Protein AF-A0A8T0G7A6-F1 (afdb_monomer_lite)

InterPro domains:
  IPR004313 Acireductone dioxygenase ARD family [PF03079] (24-172)
  IPR004313 Acireductone dioxygenase ARD family [PTHR23418] (12-200)
  IPR004313 Acireductone dioxygenase ARD family [cd02232] (46-171)
  IPR011051 RmlC-like cupin domain superfamily [SSF51182] (22-190)
  IPR014710 RmlC-like jelly roll fold [G3DSA:2.60.120.10] (5-198)
  IPR027496 Acireductone dioxygenase, eukaryotes [MF_03154] (13-186)

Sequence (300 aa):
MELVPLQAKNMPIEAWYYNPNSVEDPEEKDPTLPHHFNPDQQVPQEHLETLGVLVWTELQTKDYKKNQQFQQVKIERGYNYEEVVTVAPNRLANYEQKKREFFKEHLHEHEEIRLILEGSGYEDIRDFDGHWIRIHIRKGVLIVLPKGMYHRFTVDDTNYLKAVLLYQETPSRIQFDRSNAGTDIMEVREHYVTHVLSRGASLKGNSSDLSGMLEGLDDELEKFRANQEIVEATLDESNLYADALKVAQAAKSSADDDVATRLALVAQTLQAVPPAKAEDSNDKEAVDTRMTQLGHAMSL

Organism: Ceratodon purpureus (NCBI:txid3225)

Secondary structure (DSSP, 8-state):
---------PPPPPEEE--TT-TT-TTS--TTS----SS--B--HHHHHHTT-EEE-S---TTGGG-HHHHHHHHHTT--EEEEEEESTTTSTTHHHHHHHHHS-EE-SS-EEEEEEEEEEEEEEE-TTS-EEEEEEETT-EEEEPTT--EEEEE-TT--EEEEEEESSS-----EETTSTTTTTSHHHHHHIIIIIHHHHHHTS-THHHHHHHHHHHHHHHHHHHHHHHHHHHHHHHHHHHHHHHHHHHHTT---HHHHHHHHHHHHHHHHS----TTTTT-HHHHHHHHHHHHHHHT-

Structure (mmCIF, N/CA/C/O backbone):
data_AF-A0A8T0G7A6-F1
#
_entry.id   AF-A0A8T0G7A6-F1
#
loop_
_atom_site.group_PDB
_atom_site.id
_atom_site.type_symbol
_atom_site.label_atom_id
_atom_site.label_alt_id
_atom_site.label_comp_id
_atom_site.label_asym_id
_atom_site.label_entity_id
_atom_site.label_seq_id
_atom_site.pdbx_PDB_ins_code
_atom_site.Cartn_x
_atom_site.Cartn_y
_atom_site.Cartn_z
_atom_site.occupancy
_atom_site.B_iso_or_equiv
_atom_site.auth_seq_id
_atom_site.auth_comp_id
_atom_site.auth_asym_id
_atom_site.auth_atom_id
_atom_site.pdbx_PDB_model_num
ATOM 1 N N . MET A 1 1 ? -12.333 -23.224 30.751 1.00 34.44 1 MET A N 1
ATOM 2 C CA . MET A 1 1 ? -12.645 -23.105 29.314 1.00 34.44 1 MET A CA 1
ATOM 3 C C . MET A 1 1 ? -11.591 -22.170 28.758 1.00 34.44 1 MET A C 1
ATOM 5 O O . MET A 1 1 ? -11.709 -20.968 28.942 1.00 34.44 1 MET A O 1
ATOM 9 N N . GLU A 1 2 ? -10.487 -22.727 28.264 1.00 27.98 2 GLU A N 1
ATOM 10 C CA . GLU A 1 2 ? -9.432 -21.934 27.626 1.00 27.98 2 GLU A CA 1
ATOM 11 C C . GLU A 1 2 ? -10.001 -21.301 26.359 1.00 27.98 2 GLU A C 1
ATOM 13 O O . GLU A 1 2 ? -10.587 -21.988 25.518 1.00 27.98 2 GLU A O 1
ATOM 18 N N . LEU A 1 3 ? -9.862 -19.982 26.250 1.00 31.59 3 LEU A N 1
ATOM 19 C CA . LEU A 1 3 ? -10.083 -19.270 25.004 1.00 31.59 3 LEU A CA 1
ATOM 20 C C . LEU A 1 3 ? -8.943 -19.664 24.066 1.00 31.59 3 LEU A C 1
ATOM 22 O O . LEU A 1 3 ? -7.840 -19.136 24.151 1.00 31.59 3 LEU A O 1
ATOM 26 N N . VAL A 1 4 ? -9.210 -20.633 23.196 1.00 31.25 4 VAL A N 1
ATOM 27 C CA . VAL A 1 4 ? -8.357 -20.898 22.040 1.00 31.25 4 VAL A CA 1
ATOM 28 C C . VAL A 1 4 ? -8.395 -19.627 21.184 1.00 31.25 4 VAL A C 1
ATOM 30 O O . VAL A 1 4 ? -9.493 -19.224 20.783 1.00 31.25 4 VAL A O 1
ATOM 33 N N . PRO A 1 5 ? -7.258 -18.967 20.901 1.00 37.12 5 PRO A N 1
ATOM 34 C CA . PRO A 1 5 ? -7.265 -17.844 19.984 1.00 37.12 5 PRO A CA 1
ATOM 35 C C . PRO A 1 5 ? -7.713 -18.370 18.621 1.00 37.12 5 PRO A C 1
ATOM 37 O O . PRO A 1 5 ? -7.111 -19.300 18.079 1.00 37.12 5 PRO A O 1
ATOM 40 N N . LEU A 1 6 ? -8.773 -17.786 18.056 1.00 37.12 6 LEU A N 1
ATOM 41 C CA . LEU A 1 6 ? -9.060 -17.921 16.632 1.00 37.12 6 LEU A CA 1
ATOM 42 C C . LEU A 1 6 ? -7.932 -17.213 15.869 1.00 37.12 6 LEU A C 1
ATOM 44 O O . LEU A 1 6 ? -8.081 -16.077 15.431 1.00 37.12 6 LEU A O 1
ATOM 48 N N . GLN A 1 7 ? -6.794 -17.883 15.697 1.00 38.62 7 GLN A N 1
ATOM 49 C CA . GLN A 1 7 ? -5.912 -17.589 14.579 1.00 38.62 7 GLN A CA 1
ATOM 50 C C . GLN A 1 7 ? -6.675 -18.013 13.326 1.00 38.62 7 GLN A C 1
ATOM 52 O O . GLN A 1 7 ? -6.645 -19.172 12.906 1.00 38.62 7 GLN A O 1
ATOM 57 N N . ALA A 1 8 ? -7.436 -17.076 12.757 1.00 41.56 8 ALA A N 1
ATOM 58 C CA . ALA A 1 8 ? -7.816 -17.178 11.363 1.00 41.56 8 ALA A CA 1
ATOM 59 C C . ALA A 1 8 ? -6.520 -17.439 10.585 1.00 41.56 8 ALA A C 1
ATOM 61 O O . ALA A 1 8 ? -5.524 -16.745 10.782 1.00 41.56 8 ALA A O 1
ATOM 62 N N . LYS A 1 9 ? -6.497 -18.499 9.773 1.00 42.72 9 LYS A N 1
ATOM 63 C CA . LYS A 1 9 ? -5.394 -18.740 8.845 1.00 42.72 9 LYS A CA 1
ATOM 64 C C . LYS A 1 9 ? -5.350 -17.548 7.890 1.00 42.72 9 LYS A C 1
ATOM 66 O O . LYS A 1 9 ? -6.098 -17.542 6.917 1.00 42.72 9 LYS A O 1
ATOM 71 N N . ASN A 1 10 ? -4.530 -16.544 8.186 1.00 59.72 10 ASN A N 1
ATOM 72 C CA . ASN A 1 10 ? -4.234 -15.487 7.232 1.00 59.72 10 ASN A CA 1
ATOM 73 C C . ASN A 1 10 ? -3.585 -16.171 6.030 1.00 59.72 10 ASN A C 1
ATOM 75 O O . ASN A 1 10 ? -2.549 -16.823 6.162 1.00 59.72 10 ASN A O 1
ATOM 79 N N . MET A 1 11 ? -4.244 -16.107 4.877 1.00 75.25 11 MET A N 1
ATOM 80 C CA . MET A 1 11 ? -3.632 -16.552 3.633 1.00 75.25 11 MET A CA 1
ATOM 81 C C . MET A 1 11 ? -2.513 -15.559 3.309 1.00 75.25 11 MET A C 1
ATOM 83 O O . MET A 1 11 ? -2.787 -14.356 3.339 1.00 75.25 11 MET A O 1
ATOM 87 N N . PRO A 1 12 ? -1.279 -16.012 3.037 1.00 87.31 12 PRO A N 1
ATOM 88 C CA . PRO A 1 12 ? -0.211 -15.094 2.671 1.00 87.31 12 PRO A CA 1
ATOM 89 C C . PRO A 1 12 ? -0.603 -14.338 1.400 1.00 87.31 12 PRO A C 1
ATOM 91 O O . PRO A 1 12 ? -1.290 -14.877 0.525 1.00 87.31 12 PRO A O 1
ATOM 94 N N . ILE A 1 13 ? -0.196 -13.075 1.321 1.00 96.00 13 ILE A N 1
ATOM 95 C CA . ILE A 1 13 ? -0.368 -12.276 0.108 1.00 96.00 13 ILE A CA 1
ATOM 96 C C . ILE A 1 13 ? 0.397 -12.918 -1.057 1.00 96.00 13 ILE A C 1
ATOM 98 O O . ILE A 1 13 ? 1.497 -13.438 -0.882 1.00 96.00 13 ILE A O 1
ATOM 102 N N . GLU A 1 14 ? -0.188 -12.889 -2.252 1.00 97.81 14 GLU A N 1
ATOM 103 C CA . GLU A 1 14 ? 0.492 -13.349 -3.462 1.00 97.81 14 GLU A CA 1
ATOM 104 C C . GLU A 1 14 ? 1.438 -12.261 -3.968 1.00 97.81 14 GLU A C 1
ATOM 106 O O . GLU A 1 14 ? 1.011 -11.138 -4.254 1.00 97.81 14 GLU A O 1
ATOM 111 N N . ALA A 1 15 ? 2.715 -12.612 -4.101 1.00 98.44 15 ALA A N 1
ATOM 112 C CA . ALA A 1 15 ? 3.729 -11.755 -4.690 1.00 98.44 15 ALA A CA 1
ATOM 113 C C . ALA A 1 15 ? 4.753 -12.577 -5.482 1.00 98.44 15 ALA A C 1
ATOM 115 O O . ALA A 1 15 ? 5.022 -13.735 -5.165 1.00 98.44 15 ALA A O 1
ATOM 116 N N . TRP A 1 16 ? 5.326 -11.983 -6.524 1.00 98.50 16 TRP A N 1
ATOM 117 C CA . TRP A 1 16 ? 6.320 -12.621 -7.391 1.00 98.50 16 TRP A CA 1
ATOM 118 C C . TRP A 1 16 ? 7.261 -11.586 -8.001 1.00 98.50 16 TRP A C 1
ATOM 120 O O . TRP A 1 16 ? 6.955 -10.396 -8.050 1.00 98.50 16 TRP A O 1
ATOM 130 N N . TYR A 1 17 ? 8.416 -12.024 -8.491 1.00 98.31 17 TYR A N 1
ATOM 131 C CA . TYR A 1 17 ? 9.291 -11.151 -9.267 1.00 98.31 17 TYR A CA 1
ATOM 132 C C . TYR A 1 17 ? 8.662 -10.815 -10.622 1.00 98.31 17 TYR A C 1
ATOM 134 O O . TYR A 1 17 ? 8.278 -11.702 -11.384 1.00 98.31 17 TYR A O 1
ATOM 142 N N . TYR A 1 18 ? 8.584 -9.523 -10.931 1.00 96.88 18 TYR A N 1
ATOM 143 C CA . TYR A 1 18 ? 8.010 -9.017 -12.174 1.00 96.88 18 TYR A CA 1
ATOM 144 C C . TYR A 1 18 ? 8.976 -9.240 -13.340 1.00 96.88 18 TYR A C 1
ATOM 146 O O . TYR A 1 18 ? 10.098 -8.722 -13.345 1.00 96.88 18 TYR A O 1
ATOM 154 N N . ASN A 1 19 ? 8.521 -9.967 -14.356 1.00 94.75 19 ASN A N 1
ATOM 155 C CA . ASN A 1 19 ? 9.254 -10.180 -15.593 1.00 94.75 19 ASN A CA 1
ATOM 156 C C . ASN A 1 19 ? 8.876 -9.108 -16.634 1.00 94.75 19 ASN A C 1
ATOM 158 O O . ASN A 1 19 ? 7.794 -9.193 -17.228 1.00 94.75 19 ASN A O 1
ATOM 162 N N . PRO A 1 20 ? 9.753 -8.126 -16.927 1.00 87.19 20 PRO A N 1
ATOM 163 C CA . PRO A 1 20 ? 9.470 -7.136 -17.963 1.00 87.19 20 PRO A CA 1
ATOM 164 C C . PRO A 1 20 ? 9.301 -7.769 -19.348 1.00 87.19 20 PRO A C 1
ATOM 166 O O . PRO A 1 20 ? 8.565 -7.222 -20.153 1.00 87.19 20 PRO A O 1
ATOM 169 N N . ASN A 1 21 ? 9.879 -8.952 -19.575 1.00 86.62 21 ASN A N 1
ATOM 170 C CA . ASN A 1 21 ? 9.884 -9.652 -20.858 1.00 86.62 21 ASN A CA 1
ATOM 171 C C . ASN A 1 21 ? 8.967 -10.893 -20.806 1.00 86.62 21 ASN A C 1
ATOM 173 O O . ASN A 1 21 ? 9.330 -11.975 -21.283 1.00 86.62 21 ASN A O 1
ATOM 177 N N . SER A 1 22 ? 7.824 -10.791 -20.119 1.00 83.00 22 SER A N 1
ATOM 178 C CA . SER A 1 22 ? 6.871 -11.902 -19.995 1.00 83.00 22 SER A CA 1
ATOM 179 C C . SER A 1 22 ? 6.300 -12.292 -21.357 1.00 83.00 22 SER A C 1
ATOM 181 O O . SER A 1 22 ? 5.963 -11.443 -22.175 1.00 83.00 22 SER A O 1
ATOM 183 N N . VAL A 1 23 ? 6.116 -13.595 -21.584 1.00 81.12 23 VAL A N 1
ATOM 184 C CA . VAL A 1 23 ? 5.433 -14.100 -22.790 1.00 81.12 23 VAL A CA 1
ATOM 185 C C . VAL A 1 23 ? 3.945 -13.735 -22.822 1.00 81.12 23 VAL A C 1
ATOM 187 O O . VAL A 1 23 ? 3.324 -13.824 -23.878 1.00 81.12 23 VAL A O 1
ATOM 190 N N . GLU A 1 24 ? 3.381 -13.341 -21.677 1.00 79.19 24 GLU A N 1
ATOM 191 C CA . GLU A 1 24 ? 2.011 -12.830 -21.546 1.00 79.19 24 GLU A CA 1
ATOM 192 C C . GLU A 1 24 ? 1.865 -11.441 -22.186 1.00 79.19 24 GLU A C 1
ATOM 194 O O . GLU A 1 24 ? 0.794 -11.120 -22.694 1.00 79.19 24 GLU A O 1
ATOM 199 N N . ASP A 1 25 ? 2.951 -10.660 -22.224 1.00 81.62 25 ASP A N 1
ATOM 200 C CA . ASP A 1 25 ? 3.021 -9.324 -22.818 1.00 81.62 25 ASP A CA 1
ATOM 201 C C . ASP A 1 25 ? 4.178 -9.243 -23.833 1.00 81.62 25 ASP A C 1
ATOM 203 O O . ASP A 1 25 ? 5.215 -8.629 -23.572 1.00 81.62 25 ASP A O 1
ATOM 207 N N . PRO A 1 26 ? 4.034 -9.865 -25.018 1.00 66.75 26 PRO A N 1
ATOM 208 C CA . PRO A 1 26 ? 5.107 -9.938 -26.009 1.00 66.75 26 PRO A CA 1
ATOM 209 C C . PRO A 1 26 ? 5.507 -8.572 -26.587 1.00 66.75 26 PRO A C 1
ATOM 211 O O . PRO A 1 26 ? 6.513 -8.484 -27.290 1.00 66.75 26 PRO A O 1
ATOM 214 N N . GLU A 1 27 ? 4.717 -7.522 -26.341 1.00 73.81 27 GLU A N 1
ATOM 215 C CA . GLU A 1 27 ? 5.019 -6.159 -26.777 1.00 73.81 27 GLU A CA 1
ATOM 216 C C . GLU A 1 27 ? 5.562 -5.257 -25.655 1.00 73.81 27 GLU A C 1
ATOM 218 O O . GLU A 1 27 ? 5.904 -4.113 -25.959 1.00 73.81 27 GLU A O 1
ATOM 223 N N . GLU A 1 28 ? 5.658 -5.753 -24.412 1.00 70.00 28 GLU A N 1
ATOM 224 C CA . GLU A 1 28 ? 6.071 -5.023 -23.196 1.00 70.00 28 GLU A CA 1
ATOM 225 C C . GLU A 1 28 ? 5.285 -3.716 -22.969 1.00 70.00 28 GLU A C 1
ATOM 227 O O . GLU A 1 28 ?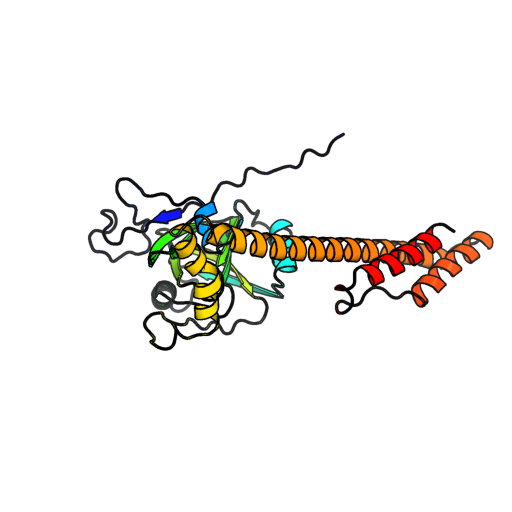 5.849 -2.657 -22.669 1.00 70.00 28 GLU A O 1
ATOM 232 N N . LYS A 1 29 ? 3.965 -3.753 -23.179 1.00 77.94 29 LYS A N 1
ATOM 233 C CA . LYS A 1 29 ? 3.097 -2.566 -23.153 1.00 77.94 29 LYS A CA 1
ATOM 234 C C . LYS A 1 29 ? 1.939 -2.632 -22.175 1.00 77.94 29 LYS A C 1
ATOM 236 O O . LYS A 1 29 ? 1.379 -1.567 -21.901 1.00 77.94 29 LYS A O 1
ATOM 241 N N . ASP A 1 30 ? 1.549 -3.807 -21.690 1.00 91.69 30 ASP A N 1
ATOM 242 C CA . ASP A 1 30 ? 0.363 -3.949 -20.850 1.00 91.69 30 ASP A CA 1
ATOM 243 C C . ASP A 1 30 ? 0.716 -4.271 -19.394 1.00 91.69 30 ASP A C 1
ATOM 245 O O . ASP A 1 30 ? 0.715 -5.432 -18.986 1.00 91.69 30 ASP A O 1
ATOM 249 N N . PRO A 1 31 ? 0.923 -3.239 -18.554 1.00 93.06 31 PRO A N 1
ATOM 250 C CA . PRO A 1 31 ? 1.289 -3.448 -17.162 1.00 93.06 31 PRO A CA 1
ATOM 251 C C . PRO A 1 31 ? 0.198 -4.132 -16.328 1.00 93.06 31 PRO A C 1
ATOM 253 O O . PRO A 1 31 ? 0.483 -4.515 -15.191 1.00 93.06 31 PRO A O 1
ATOM 256 N N . THR A 1 32 ? -1.030 -4.262 -16.854 1.00 95.56 32 THR A N 1
ATOM 257 C CA . THR A 1 32 ? -2.168 -4.877 -16.155 1.00 95.56 32 THR A CA 1
ATOM 258 C C . THR A 1 32 ? -2.147 -6.403 -16.151 1.00 95.56 32 THR A C 1
ATOM 260 O O . THR A 1 32 ? -2.933 -7.009 -15.427 1.00 95.56 32 THR A O 1
ATOM 263 N N . LEU A 1 33 ? -1.256 -7.028 -16.923 1.00 96.50 33 LEU A N 1
ATOM 264 C CA . LEU A 1 33 ? -1.079 -8.482 -16.947 1.00 96.50 33 LEU A CA 1
ATOM 265 C C . LEU A 1 33 ? -0.211 -8.960 -15.773 1.00 96.50 33 LEU A C 1
ATOM 267 O O . LEU A 1 33 ? 0.448 -8.143 -15.151 1.00 96.50 33 LEU A O 1
ATOM 271 N N . PRO A 1 34 ? -0.156 -10.252 -15.421 1.00 96.31 34 PRO A N 1
ATOM 272 C CA . PRO A 1 34 ? 0.621 -10.705 -14.260 1.00 96.31 34 PRO A CA 1
ATOM 273 C C . PRO A 1 34 ? 2.147 -10.543 -14.381 1.00 96.31 34 PRO A C 1
ATOM 275 O O . PRO A 1 34 ? 2.798 -10.230 -13.386 1.00 96.31 34 PRO A O 1
ATOM 278 N N . HIS A 1 35 ? 2.730 -10.702 -15.574 1.00 96.38 35 HIS A N 1
ATOM 279 C CA . HIS A 1 35 ? 4.181 -10.625 -15.812 1.00 96.38 35 HIS A CA 1
ATOM 280 C C . HIS A 1 35 ? 5.000 -11.669 -15.034 1.00 96.38 35 HIS A C 1
ATOM 282 O O . HIS A 1 35 ? 6.024 -11.352 -14.422 1.00 96.38 35 HIS A O 1
ATOM 288 N N . HIS A 1 36 ? 4.576 -12.932 -15.073 1.00 95.25 36 HIS A N 1
ATOM 289 C CA . HIS A 1 36 ? 5.326 -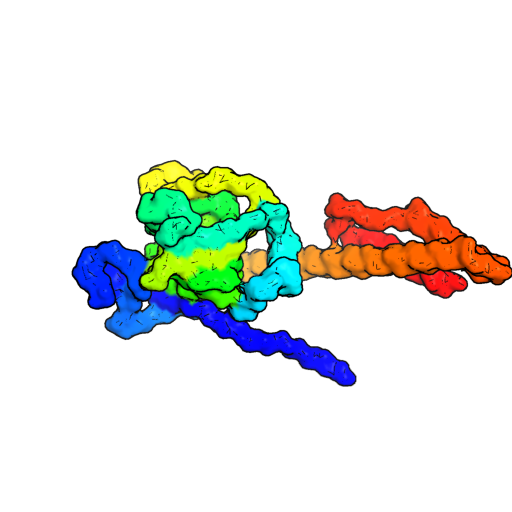14.023 -14.446 1.00 95.25 36 HIS A CA 1
ATOM 290 C C . HIS A 1 36 ? 6.622 -14.380 -15.200 1.00 95.25 36 HIS A C 1
ATOM 292 O O . HIS A 1 36 ? 6.750 -14.244 -16.424 1.00 95.25 36 HIS A O 1
ATOM 298 N N . PHE A 1 37 ? 7.601 -14.904 -14.461 1.00 93.25 37 PHE A N 1
ATOM 299 C CA . PHE A 1 37 ? 8.681 -15.697 -15.049 1.00 93.25 37 PHE A CA 1
ATOM 300 C C . PHE A 1 37 ? 8.183 -17.113 -15.381 1.00 93.25 37 PHE A C 1
ATOM 302 O O . PHE A 1 37 ? 7.170 -17.576 -14.863 1.00 93.25 37 PHE A O 1
ATOM 309 N N . ASN A 1 38 ? 8.913 -17.830 -16.238 1.00 90.56 38 ASN A N 1
ATOM 310 C CA . ASN A 1 38 ? 8.696 -19.260 -16.452 1.00 90.56 38 ASN A CA 1
ATOM 311 C C . ASN A 1 38 ? 10.028 -20.020 -16.275 1.00 90.56 38 ASN A C 1
ATOM 313 O O . ASN A 1 38 ? 10.892 -19.915 -17.151 1.00 90.56 38 ASN A O 1
ATOM 317 N N . PRO A 1 39 ? 10.222 -20.767 -15.169 1.00 94.12 39 PRO A N 1
ATOM 318 C CA . PRO A 1 39 ? 9.270 -20.981 -14.073 1.00 94.12 39 PRO A CA 1
ATOM 319 C C . PRO A 1 39 ? 9.035 -19.715 -13.240 1.00 94.12 39 PRO A C 1
ATOM 321 O O . PRO A 1 39 ? 9.885 -18.825 -13.200 1.00 94.12 39 PRO A O 1
ATOM 324 N N . ASP A 1 40 ? 7.883 -19.661 -12.579 1.00 94.88 40 ASP A N 1
ATOM 325 C CA . ASP A 1 40 ? 7.489 -18.520 -11.760 1.00 94.88 40 ASP A CA 1
ATOM 326 C C . ASP A 1 40 ? 8.384 -18.358 -10.521 1.00 94.88 40 ASP A C 1
ATOM 328 O O . ASP A 1 40 ? 8.888 -19.334 -9.958 1.00 94.88 40 ASP A O 1
ATOM 332 N N . GLN A 1 41 ? 8.589 -17.110 -10.106 1.00 97.00 41 GLN A N 1
ATOM 333 C CA . GLN A 1 41 ? 9.498 -16.730 -9.027 1.00 97.00 41 GLN A CA 1
ATOM 334 C C . GLN A 1 41 ? 8.710 -16.041 -7.914 1.00 97.00 41 GLN A C 1
ATOM 336 O O . GLN A 1 41 ? 8.681 -14.816 -7.810 1.00 97.00 41 GLN A O 1
ATOM 341 N N . GLN A 1 42 ? 8.048 -16.857 -7.098 1.00 97.69 42 GLN A N 1
ATOM 342 C CA . GLN A 1 42 ? 7.235 -16.408 -5.971 1.00 97.69 42 GLN A CA 1
ATOM 343 C C . GLN A 1 42 ? 8.086 -15.729 -4.893 1.00 97.69 42 GLN A C 1
ATOM 345 O O . GLN A 1 42 ? 9.201 -16.162 -4.591 1.00 97.69 42 GLN A O 1
ATOM 350 N N . VAL A 1 43 ? 7.524 -14.689 -4.285 1.00 97.38 43 VAL A N 1
ATOM 351 C CA . VAL A 1 43 ? 8.132 -13.927 -3.197 1.00 97.38 43 VAL A CA 1
ATOM 352 C C . VAL A 1 43 ? 7.300 -14.145 -1.931 1.00 97.38 43 VAL A C 1
ATOM 354 O O . VAL A 1 43 ? 6.115 -13.813 -1.924 1.00 97.38 43 VAL A O 1
ATOM 357 N N . PRO A 1 44 ? 7.884 -14.706 -0.858 1.00 94.44 44 PRO A N 1
ATOM 358 C CA . PRO A 1 44 ? 7.159 -14.938 0.386 1.00 94.44 44 PRO A CA 1
ATOM 359 C C . PRO A 1 44 ? 6.841 -13.612 1.094 1.00 94.44 44 PRO A C 1
ATOM 361 O O . PRO A 1 44 ? 7.609 -12.651 0.994 1.00 94.44 44 PRO A O 1
ATOM 364 N N . GLN A 1 45 ? 5.730 -13.560 1.836 1.00 93.12 45 GLN A N 1
ATOM 365 C CA . GLN A 1 45 ? 5.291 -12.349 2.542 1.00 93.12 45 GLN A CA 1
ATOM 366 C C . GLN A 1 45 ? 6.367 -11.825 3.503 1.00 93.12 45 GLN A C 1
ATOM 368 O O . GLN A 1 45 ? 6.587 -10.620 3.581 1.00 93.12 45 GLN A O 1
ATOM 373 N N . GLU A 1 46 ? 7.099 -12.724 4.158 1.00 92.25 46 GLU A N 1
ATOM 374 C CA . GLU A 1 46 ? 8.192 -12.397 5.072 1.00 92.25 46 GLU A CA 1
ATOM 375 C C . GLU A 1 46 ? 9.286 -11.573 4.374 1.00 92.25 46 GLU A C 1
ATOM 377 O O . GLU A 1 46 ? 9.903 -10.705 4.986 1.00 92.25 46 GLU A O 1
ATOM 382 N N . HIS A 1 47 ? 9.517 -11.780 3.071 1.00 93.81 47 HIS A N 1
ATOM 383 C CA . HIS A 1 47 ? 10.461 -10.950 2.323 1.00 93.81 47 HI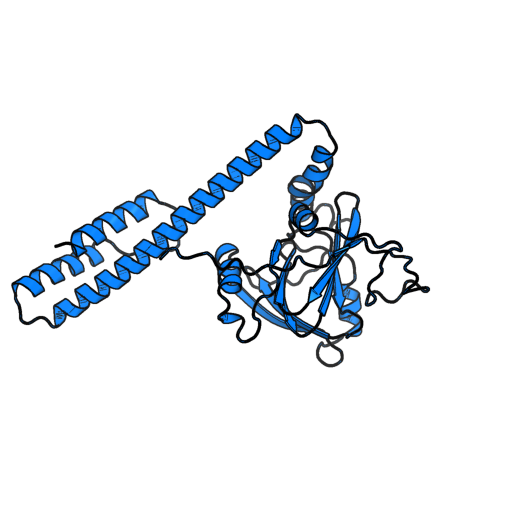S A CA 1
ATOM 384 C C . HIS A 1 47 ? 9.940 -9.519 2.138 1.00 93.81 47 HIS A C 1
ATOM 386 O O . HIS A 1 47 ? 10.704 -8.565 2.289 1.00 93.81 47 HIS A O 1
ATOM 392 N N . LEU A 1 48 ? 8.641 -9.350 1.883 1.00 95.62 48 LEU A N 1
ATOM 393 C CA . LEU A 1 48 ? 8.008 -8.029 1.805 1.00 95.62 48 LEU A CA 1
ATOM 394 C C . LEU A 1 48 ? 8.115 -7.292 3.149 1.00 95.62 48 LEU A C 1
ATOM 396 O O . LEU A 1 48 ? 8.439 -6.106 3.182 1.00 95.62 48 LEU A O 1
ATOM 400 N N . GLU A 1 49 ? 7.935 -8.014 4.257 1.00 93.19 49 GLU A N 1
ATOM 401 C CA . GLU A 1 49 ? 8.089 -7.482 5.616 1.00 93.19 49 GLU A CA 1
ATOM 402 C C . GLU A 1 49 ? 9.523 -7.002 5.880 1.00 93.19 49 GLU A C 1
ATOM 404 O O . GLU A 1 49 ? 9.715 -5.937 6.469 1.00 93.19 49 GLU A O 1
ATOM 409 N N . THR A 1 50 ? 10.547 -7.697 5.360 1.00 94.12 50 THR A N 1
ATOM 410 C CA . THR A 1 50 ? 11.942 -7.213 5.448 1.00 94.12 50 THR A CA 1
ATOM 411 C C . THR A 1 50 ? 12.197 -5.928 4.655 1.00 94.12 50 THR A C 1
ATOM 413 O O . THR A 1 50 ? 13.116 -5.181 4.988 1.00 94.12 50 THR A O 1
ATOM 416 N N . LEU A 1 51 ? 11.371 -5.640 3.643 1.00 95.56 51 LEU A N 1
ATOM 417 C CA . LEU A 1 51 ? 11.367 -4.376 2.899 1.00 95.56 51 LEU A CA 1
ATOM 418 C C . LEU A 1 51 ? 10.500 -3.304 3.590 1.00 95.56 51 LEU A C 1
ATOM 420 O O . LEU A 1 51 ? 10.356 -2.196 3.082 1.00 95.56 51 LEU A O 1
ATOM 424 N N . GLY A 1 52 ? 9.928 -3.604 4.759 1.00 95.12 52 GLY A N 1
ATOM 425 C CA . GLY A 1 52 ? 9.075 -2.695 5.522 1.00 95.12 52 GLY A CA 1
ATOM 426 C C . GLY A 1 52 ? 7.625 -2.629 5.038 1.00 95.12 52 GLY A C 1
ATOM 427 O O . GLY A 1 52 ? 6.889 -1.754 5.490 1.00 95.12 52 GLY A O 1
ATOM 428 N N . VAL A 1 53 ? 7.204 -3.522 4.135 1.00 97.31 53 VAL A N 1
ATOM 429 C CA . VAL A 1 53 ? 5.798 -3.641 3.724 1.00 97.31 53 VAL A CA 1
ATOM 430 C C . VAL A 1 53 ? 5.024 -4.400 4.791 1.00 97.31 53 VAL A C 1
ATOM 432 O O . VAL A 1 53 ? 5.401 -5.508 5.161 1.00 97.31 53 VAL A O 1
ATOM 435 N N . LEU A 1 54 ? 3.905 -3.840 5.244 1.00 96.19 54 LEU A N 1
ATOM 436 C CA . LEU A 1 54 ? 2.996 -4.529 6.161 1.00 96.19 54 LEU A CA 1
ATOM 437 C C . LEU A 1 54 ? 1.733 -4.937 5.416 1.00 96.19 54 LEU A C 1
ATOM 439 O O . LEU A 1 54 ? 1.152 -4.126 4.690 1.00 96.19 54 LEU A O 1
ATOM 443 N N . VAL A 1 55 ? 1.300 -6.182 5.611 1.00 95.44 55 VAL A N 1
ATOM 444 C CA . VAL A 1 55 ? 0.116 -6.720 4.942 1.00 95.44 55 VAL A CA 1
ATOM 445 C C . VAL A 1 55 ? -0.770 -7.469 5.924 1.00 95.44 55 VAL A C 1
ATOM 447 O O . VAL A 1 55 ? -0.318 -8.320 6.686 1.00 95.44 55 VAL A O 1
ATOM 450 N N . TRP A 1 56 ? -2.067 -7.195 5.842 1.00 94.94 56 TRP A N 1
ATOM 451 C CA . TRP A 1 56 ? -3.106 -8.011 6.450 1.00 94.94 56 TRP A CA 1
ATOM 452 C C . TRP A 1 56 ? -4.074 -8.466 5.363 1.00 94.94 56 TRP A C 1
ATOM 454 O O . TRP A 1 56 ? -4.496 -7.670 4.522 1.00 94.94 56 TRP A O 1
ATOM 464 N N . THR A 1 57 ? -4.426 -9.746 5.368 1.00 94.88 57 THR A N 1
ATOM 465 C CA . THR A 1 57 ? -5.279 -10.368 4.350 1.00 94.88 57 THR A CA 1
ATOM 466 C C . THR A 1 57 ? -6.605 -10.824 4.947 1.00 94.88 57 THR A C 1
ATOM 468 O O . THR A 1 57 ? -6.753 -10.936 6.163 1.00 94.88 57 THR A O 1
ATOM 471 N N . GLU A 1 58 ? -7.591 -11.081 4.083 1.00 93.38 58 GLU A N 1
ATOM 472 C CA . GLU A 1 58 ? -8.907 -11.609 4.472 1.00 93.38 58 GLU A CA 1
ATOM 473 C C . GLU A 1 58 ? -9.711 -10.713 5.440 1.00 93.38 58 GLU A C 1
ATOM 475 O O . GLU A 1 58 ? -10.625 -11.175 6.134 1.00 93.38 58 GLU A O 1
ATOM 480 N N . LEU A 1 59 ? -9.445 -9.399 5.459 1.00 95.00 59 LEU A N 1
ATOM 481 C CA . LEU A 1 59 ? -10.257 -8.460 6.228 1.00 95.00 59 LEU A CA 1
ATOM 482 C C . LEU A 1 59 ? -11.685 -8.428 5.675 1.00 95.00 59 LEU A C 1
ATOM 484 O O . LEU A 1 59 ? -11.925 -8.235 4.482 1.00 95.00 59 LEU A O 1
ATOM 488 N N . GLN A 1 60 ? -12.671 -8.524 6.568 1.00 94.31 60 GLN A N 1
ATOM 489 C CA . GLN A 1 60 ? -14.061 -8.253 6.212 1.00 94.31 60 GLN A CA 1
ATOM 490 C C . GLN A 1 60 ? -14.217 -6.782 5.818 1.00 94.31 60 GLN A C 1
ATOM 492 O O . GLN A 1 60 ? -14.000 -5.883 6.632 1.00 94.31 60 GLN A O 1
ATOM 497 N N . THR A 1 61 ? -14.609 -6.550 4.565 1.00 95.69 61 THR A N 1
ATOM 498 C CA . THR A 1 61 ? -14.749 -5.205 3.983 1.00 95.69 61 THR A CA 1
ATOM 499 C C . THR A 1 61 ? -16.185 -4.690 3.985 1.00 95.69 61 THR A C 1
ATOM 501 O O . THR A 1 61 ? -16.412 -3.483 3.859 1.00 95.69 61 THR A O 1
ATOM 504 N N . LYS A 1 62 ? -17.173 -5.578 4.169 1.00 92.69 62 LYS A N 1
ATOM 505 C CA . LYS A 1 62 ? -18.561 -5.173 4.419 1.00 92.69 62 LYS A CA 1
ATOM 506 C C . LYS A 1 62 ? -18.615 -4.520 5.797 1.00 92.69 62 LYS A C 1
ATOM 508 O O . LYS A 1 62 ? -18.294 -5.163 6.788 1.00 92.69 62 LYS A O 1
ATOM 513 N N . ASP A 1 63 ? -18.995 -3.246 5.834 1.00 93.25 63 ASP A N 1
ATOM 514 C CA . ASP A 1 63 ? -18.901 -2.397 7.025 1.00 93.25 63 ASP A CA 1
ATOM 515 C C . ASP A 1 63 ? -17.479 -2.351 7.613 1.00 93.25 63 ASP A C 1
ATOM 517 O O . ASP A 1 63 ? -17.310 -2.448 8.826 1.00 93.25 63 ASP A O 1
ATOM 521 N N . TYR A 1 64 ? -16.452 -2.167 6.765 1.00 94.94 64 TYR A N 1
ATOM 522 C CA . TYR A 1 64 ? -15.030 -2.136 7.164 1.00 94.94 64 TYR A CA 1
ATOM 523 C C . TYR A 1 64 ? -14.730 -1.240 8.382 1.00 94.94 64 TYR A C 1
ATOM 525 O O . TYR A 1 64 ? -13.814 -1.514 9.149 1.00 94.94 64 TYR A O 1
ATOM 533 N N . LYS A 1 65 ? -15.539 -0.202 8.628 1.00 95.31 65 LYS A N 1
ATOM 534 C CA . LYS A 1 65 ? -15.440 0.662 9.817 1.00 95.31 65 LYS A CA 1
ATOM 535 C C . LYS A 1 65 ? -15.635 -0.076 11.147 1.00 95.31 65 LYS A C 1
ATOM 537 O O . LYS A 1 65 ? -15.202 0.418 12.176 1.00 95.31 65 LYS A O 1
ATOM 542 N N . LYS A 1 66 ? -16.288 -1.239 11.145 1.00 94.06 66 LYS A N 1
ATOM 543 C CA . LYS A 1 66 ? -16.473 -2.103 12.323 1.00 94.06 66 LYS A CA 1
ATOM 544 C C . LYS A 1 66 ? -15.450 -3.238 12.400 1.00 94.06 66 LYS A C 1
ATOM 546 O O . LYS A 1 66 ? -15.476 -4.004 13.359 1.00 94.06 66 LYS A O 1
ATOM 551 N N . ASN A 1 67 ? -14.587 -3.384 11.395 1.00 94.25 67 ASN A N 1
ATOM 552 C CA . ASN A 1 67 ? -13.544 -4.400 11.406 1.00 94.25 67 ASN A CA 1
ATOM 553 C C . ASN A 1 67 ? -12.502 -4.038 12.478 1.00 94.25 67 ASN A C 1
ATOM 555 O O . ASN A 1 67 ? -11.864 -2.991 12.389 1.00 94.25 67 ASN A O 1
ATOM 559 N N . GLN A 1 68 ? -12.350 -4.896 13.490 1.00 93.75 68 GLN A N 1
ATOM 560 C CA . GLN A 1 68 ? -11.475 -4.642 14.639 1.00 93.75 68 GLN A CA 1
ATOM 561 C C . GLN A 1 68 ? -10.006 -4.498 14.234 1.00 93.75 68 GLN A C 1
ATOM 563 O O . GLN A 1 68 ? -9.344 -3.585 14.707 1.00 93.75 68 GLN A O 1
ATOM 568 N N . GLN A 1 69 ? -9.519 -5.333 13.313 1.00 91.81 69 GLN A N 1
ATOM 569 C CA . GLN A 1 69 ? -8.133 -5.282 12.848 1.00 91.81 69 GLN A CA 1
ATOM 570 C C . GLN A 1 69 ? -7.842 -3.990 12.078 1.00 91.81 69 GLN A C 1
ATOM 572 O O . GLN A 1 69 ? -6.819 -3.353 12.300 1.00 91.81 69 GLN A O 1
ATOM 577 N N . PHE A 1 70 ? -8.774 -3.551 11.230 1.00 95.12 70 PHE A N 1
ATOM 578 C CA . PHE A 1 70 ? -8.664 -2.261 10.547 1.00 95.12 70 PHE A CA 1
ATOM 579 C C . PHE A 1 70 ? -8.649 -1.084 11.534 1.00 95.12 70 PHE A C 1
ATOM 581 O O . PHE A 1 70 ? -7.837 -0.175 11.383 1.00 95.12 70 PHE A O 1
ATOM 588 N N . GLN A 1 71 ? -9.518 -1.092 12.556 1.00 95.50 71 GLN A N 1
ATOM 589 C CA . GLN A 1 71 ? -9.509 -0.046 13.587 1.00 95.50 71 GLN A CA 1
ATOM 590 C C . GLN A 1 71 ? -8.216 -0.061 14.405 1.00 95.50 71 GLN A C 1
ATOM 592 O O . GLN A 1 71 ? -7.669 1.005 14.668 1.00 95.50 71 GLN A O 1
ATOM 597 N N . GLN A 1 72 ? -7.705 -1.245 14.746 1.00 92.56 72 GLN A N 1
ATOM 598 C CA . GLN A 1 72 ? -6.453 -1.394 15.479 1.00 92.56 72 GLN A CA 1
ATOM 599 C C . GLN A 1 72 ? -5.287 -0.768 14.708 1.00 92.56 72 GLN A C 1
ATOM 601 O O . GLN A 1 72 ? -4.626 0.120 15.236 1.00 92.56 72 GLN A O 1
ATOM 606 N N . VAL A 1 73 ? -5.116 -1.119 13.426 1.00 92.38 73 VAL A N 1
ATOM 607 C CA . VAL A 1 73 ? -4.059 -0.536 12.579 1.00 92.38 73 VAL A CA 1
ATOM 608 C C . VAL A 1 73 ? -4.204 0.985 12.472 1.00 92.38 73 VAL A C 1
ATOM 610 O O . VAL A 1 73 ? -3.210 1.706 12.528 1.00 92.38 73 VAL A O 1
ATOM 613 N N . LYS A 1 74 ? -5.434 1.504 12.354 1.00 94.06 74 LYS A N 1
ATOM 614 C CA . LYS A 1 74 ? -5.666 2.956 12.334 1.00 94.06 74 LYS A CA 1
ATOM 615 C C . LYS A 1 74 ? -5.236 3.645 13.624 1.00 94.06 74 LYS A C 1
ATOM 617 O O . LYS A 1 74 ? -4.637 4.713 13.542 1.00 94.06 74 LYS A O 1
ATOM 622 N N . ILE A 1 75 ? -5.556 3.067 14.780 1.00 94.06 75 ILE A N 1
ATOM 623 C CA . ILE A 1 75 ? -5.216 3.632 16.091 1.00 94.06 75 ILE A CA 1
ATOM 624 C C . ILE A 1 75 ? -3.704 3.566 16.313 1.00 94.06 75 ILE A C 1
ATOM 626 O O . ILE A 1 75 ? -3.090 4.596 16.568 1.00 94.06 75 ILE A O 1
ATOM 630 N N . GLU A 1 76 ? -3.100 2.389 16.137 1.00 91.69 76 GLU A N 1
ATOM 631 C CA . GLU A 1 76 ? -1.664 2.159 16.353 1.00 91.69 76 GLU A CA 1
ATOM 632 C C . GLU A 1 76 ? -0.783 3.068 15.495 1.00 91.69 76 GLU A C 1
ATOM 634 O O . GLU A 1 76 ? 0.277 3.506 15.934 1.00 91.69 76 GLU A O 1
ATOM 639 N N . ARG A 1 77 ? -1.217 3.361 14.264 1.00 93.06 77 ARG A N 1
ATOM 640 C CA . ARG A 1 77 ? -0.434 4.149 13.301 1.00 93.06 77 ARG A CA 1
ATOM 641 C C . ARG A 1 77 ? -0.878 5.609 13.190 1.00 93.06 77 ARG A C 1
ATOM 643 O O . ARG A 1 77 ? -0.290 6.374 12.422 1.00 93.06 77 ARG A O 1
ATOM 650 N N . GLY A 1 78 ? -1.895 6.008 13.957 1.00 95.06 78 GLY A N 1
ATOM 651 C CA . GLY A 1 78 ? -2.401 7.380 14.007 1.00 95.06 78 GLY A CA 1
ATOM 652 C C . GLY A 1 78 ? -3.060 7.853 12.707 1.00 95.06 78 GLY A C 1
ATOM 653 O O . GLY A 1 78 ? -2.887 9.005 12.319 1.00 95.06 78 GLY A O 1
ATOM 654 N N . TYR A 1 79 ? -3.786 6.985 11.998 1.00 95.81 79 TYR A N 1
ATOM 655 C CA . TYR A 1 79 ? -4.449 7.327 10.735 1.00 95.81 79 TYR A CA 1
ATOM 656 C C . TYR A 1 79 ? -5.776 8.066 10.953 1.00 95.81 79 TYR A C 1
ATOM 658 O O . TYR A 1 79 ? -6.845 7.456 11.083 1.00 95.81 79 TYR A O 1
ATOM 666 N N . ASN A 1 80 ? -5.705 9.398 10.950 1.00 94.31 80 ASN A N 1
ATOM 667 C CA . ASN A 1 80 ? -6.833 10.281 11.255 1.00 94.31 80 ASN A CA 1
ATOM 668 C C . ASN A 1 80 ? -7.635 10.728 10.022 1.00 94.31 80 ASN A C 1
ATOM 670 O O . ASN A 1 80 ? -8.739 11.253 10.170 1.00 94.31 80 ASN A O 1
ATOM 674 N N . TYR A 1 81 ? -7.114 10.518 8.811 1.00 96.44 81 TYR A N 1
ATOM 675 C CA . TYR A 1 81 ? -7.798 10.831 7.557 1.00 96.44 81 TYR A CA 1
ATOM 676 C C . TYR A 1 81 ? -8.127 9.554 6.777 1.00 96.44 81 TYR A C 1
ATOM 678 O O . TYR A 1 81 ? -7.335 8.614 6.714 1.00 96.44 81 TYR A O 1
ATOM 686 N N . GLU A 1 82 ? -9.311 9.530 6.167 1.00 95.81 82 GLU A N 1
ATOM 687 C CA . GLU A 1 82 ? -9.844 8.389 5.426 1.00 95.81 82 GLU A CA 1
ATOM 688 C C . GLU A 1 82 ? -10.592 8.877 4.181 1.00 95.81 82 GLU A C 1
ATOM 690 O O . GLU A 1 82 ? -11.466 9.741 4.281 1.00 95.81 82 GLU A O 1
ATOM 695 N N . GLU A 1 83 ? -10.304 8.296 3.015 1.00 96.19 83 GLU A N 1
ATOM 696 C CA . GLU A 1 83 ? -11.080 8.539 1.794 1.00 96.19 83 GLU A CA 1
ATOM 697 C C . GLU A 1 83 ? -11.350 7.256 1.007 1.00 96.19 83 GLU A C 1
ATOM 699 O O . GLU A 1 83 ? -10.533 6.343 0.976 1.00 96.19 83 GLU A O 1
ATOM 704 N N . VAL A 1 84 ? -12.511 7.177 0.351 1.00 97.69 84 VAL A N 1
ATOM 705 C CA . VAL A 1 84 ? -12.847 6.053 -0.534 1.00 97.69 84 VAL A CA 1
ATOM 706 C C . VAL A 1 84 ? -12.630 6.473 -1.979 1.00 97.69 84 VAL A C 1
ATOM 708 O O . VAL A 1 84 ? -13.249 7.426 -2.451 1.00 97.69 84 VAL A O 1
ATOM 711 N N . VAL A 1 85 ? -11.807 5.716 -2.700 1.00 97.19 85 VAL A N 1
ATOM 712 C CA . VAL A 1 85 ? -11.513 5.925 -4.120 1.00 97.19 85 VAL A CA 1
ATOM 713 C C . VAL A 1 85 ? -11.978 4.729 -4.948 1.00 97.19 85 VAL A C 1
ATOM 715 O O . VAL A 1 85 ? -11.994 3.589 -4.486 1.00 97.19 85 VAL A O 1
ATOM 718 N N . THR A 1 86 ? -12.381 4.982 -6.192 1.00 98.50 86 THR A N 1
ATOM 719 C CA . THR A 1 86 ? -12.638 3.941 -7.195 1.00 98.50 86 THR A CA 1
ATOM 720 C C . THR A 1 86 ? -11.812 4.235 -8.439 1.00 98.50 86 THR A C 1
ATOM 722 O O . THR A 1 86 ? -12.014 5.255 -9.098 1.00 98.50 86 THR A O 1
ATOM 725 N N . VAL A 1 87 ? -10.889 3.334 -8.757 1.00 98.12 87 VAL A N 1
ATOM 726 C CA . VAL A 1 87 ? -10.055 3.351 -9.955 1.00 98.12 87 VAL A CA 1
ATOM 727 C C . VAL A 1 87 ? -10.703 2.424 -10.975 1.00 98.12 87 VAL A C 1
ATOM 729 O O . VAL A 1 87 ? -10.556 1.209 -10.914 1.00 98.12 87 VAL A O 1
ATOM 732 N N . ALA A 1 88 ? -11.480 3.005 -11.884 1.00 97.81 88 ALA A N 1
ATOM 733 C CA . ALA A 1 88 ? -12.104 2.281 -12.984 1.00 97.81 88 ALA A CA 1
ATOM 734 C C . ALA A 1 88 ? -12.456 3.237 -14.132 1.00 97.81 88 ALA A C 1
ATOM 736 O O . ALA A 1 88 ? -12.682 4.436 -13.878 1.00 97.81 88 ALA A O 1
ATOM 737 N N . PRO A 1 89 ? -12.591 2.722 -15.369 1.00 96.25 89 PRO A N 1
ATOM 738 C CA . PRO A 1 89 ? -13.149 3.484 -16.474 1.00 96.25 89 PRO A CA 1
ATOM 739 C C . PRO A 1 89 ? -14.478 4.134 -16.068 1.00 96.25 89 PRO A C 1
ATOM 741 O O . PRO A 1 89 ? -15.336 3.507 -15.445 1.00 96.25 89 PRO A O 1
ATOM 744 N N . ASN A 1 90 ? -14.650 5.415 -16.399 1.00 92.25 90 ASN A N 1
ATOM 745 C CA . ASN A 1 90 ? -15.843 6.220 -16.088 1.00 92.25 90 ASN A CA 1
ATOM 746 C C . ASN A 1 90 ? -16.133 6.471 -14.590 1.00 92.25 90 ASN A C 1
ATOM 748 O O . ASN A 1 90 ? -17.133 7.115 -14.271 1.00 92.25 90 ASN A O 1
ATOM 752 N N . ARG A 1 91 ? -15.293 5.993 -13.659 1.00 96.25 91 ARG A N 1
ATOM 753 C CA . ARG A 1 91 ? -15.410 6.273 -12.210 1.00 96.25 91 ARG A CA 1
ATOM 754 C C . ARG A 1 91 ? -14.306 7.183 -11.684 1.00 96.25 91 ARG A C 1
ATOM 756 O O . ARG A 1 91 ? -14.511 7.858 -10.681 1.00 96.25 91 ARG A O 1
ATOM 763 N N . LEU A 1 92 ? -13.179 7.240 -12.391 1.00 95.50 92 LEU A N 1
ATOM 764 C CA . LEU A 1 92 ? -12.067 8.134 -12.105 1.00 95.50 92 LEU A CA 1
ATOM 765 C C . LEU A 1 92 ? -11.920 9.165 -13.232 1.00 95.50 92 LEU A C 1
ATOM 767 O O . LEU A 1 92 ? -11.765 8.808 -14.400 1.00 95.50 92 LEU A O 1
ATOM 771 N N . ALA A 1 93 ? -11.954 10.453 -12.890 1.00 96.12 93 ALA A N 1
ATOM 772 C CA . ALA A 1 93 ? -11.686 11.517 -13.857 1.00 96.12 93 ALA A CA 1
ATOM 773 C C . ALA A 1 93 ? -10.255 11.394 -14.406 1.00 96.12 93 ALA A C 1
ATOM 775 O O . ALA A 1 93 ? -9.317 11.176 -13.635 1.00 96.12 93 ALA A O 1
ATOM 776 N N . ASN A 1 94 ? -10.099 11.553 -15.724 1.00 95.81 94 ASN A N 1
ATOM 777 C CA . ASN A 1 94 ? -8.834 11.361 -16.444 1.00 95.81 94 ASN A CA 1
ATOM 778 C C . ASN A 1 94 ? -8.206 9.975 -16.209 1.00 95.81 94 ASN A C 1
ATOM 780 O O . ASN A 1 94 ? -6.988 9.867 -16.101 1.00 95.81 94 ASN A O 1
ATOM 784 N N . TYR A 1 95 ? -9.036 8.926 -16.124 1.00 96.19 95 TYR A N 1
ATOM 785 C CA . TYR A 1 95 ? -8.626 7.551 -15.813 1.00 96.19 95 TYR A CA 1
ATOM 786 C C . TYR A 1 95 ? -7.349 7.105 -16.542 1.00 96.19 95 TYR A C 1
ATOM 788 O O . TYR A 1 95 ? -6.393 6.726 -15.879 1.00 96.19 95 TYR A O 1
ATOM 796 N N . GLU A 1 96 ? -7.284 7.233 -17.871 1.00 95.19 96 GLU A N 1
ATOM 797 C CA . GLU A 1 96 ? -6.112 6.811 -18.656 1.00 95.19 96 GLU A CA 1
ATOM 798 C C . GLU A 1 96 ? -4.830 7.571 -18.298 1.00 95.19 96 GLU A C 1
ATOM 800 O O . GLU A 1 96 ? -3.741 7.004 -18.281 1.00 95.19 96 GLU A O 1
ATOM 805 N N . GLN A 1 97 ? -4.943 8.870 -18.014 1.00 95.81 97 GLN A N 1
ATOM 806 C CA . GLN A 1 97 ? -3.801 9.671 -17.586 1.00 95.81 97 GLN A CA 1
ATOM 807 C C . GLN A 1 97 ? -3.359 9.262 -16.180 1.00 95.81 97 GLN A C 1
ATOM 809 O O . GLN A 1 97 ? -2.185 8.965 -15.986 1.00 95.81 97 GLN A O 1
ATOM 814 N N . LYS A 1 98 ? -4.299 9.170 -15.234 1.00 95.31 98 LYS A N 1
ATOM 815 C CA . LYS A 1 98 ? -4.003 8.770 -13.855 1.00 95.31 98 LYS A CA 1
ATOM 816 C C . LYS A 1 98 ? -3.439 7.357 -13.766 1.00 95.31 98 LYS A C 1
ATOM 818 O O . LYS A 1 98 ? -2.512 7.133 -13.007 1.00 95.31 98 LYS A O 1
ATOM 823 N N . LYS A 1 99 ? -3.939 6.419 -14.576 1.00 94.94 99 LYS A N 1
ATOM 824 C CA . LYS A 1 99 ? -3.402 5.054 -14.676 1.00 94.94 99 LYS A CA 1
ATOM 825 C C . LYS A 1 99 ? -1.919 5.072 -15.069 1.00 94.94 99 LYS A C 1
ATOM 827 O O . LYS A 1 99 ? -1.130 4.355 -14.467 1.00 94.94 99 LYS A O 1
ATOM 832 N N . ARG A 1 100 ? -1.521 5.930 -16.018 1.00 94.69 100 ARG A N 1
ATOM 833 C CA . ARG A 1 100 ? -0.104 6.115 -16.387 1.00 94.69 100 ARG A CA 1
ATOM 834 C C . ARG A 1 100 ? 0.719 6.800 -15.296 1.00 94.69 100 ARG A C 1
ATOM 836 O O . ARG A 1 100 ? 1.872 6.436 -15.114 1.00 94.69 100 ARG A O 1
ATOM 843 N N . GLU A 1 101 ? 0.148 7.782 -14.601 1.00 95.25 101 GLU A N 1
ATOM 844 C CA . GLU A 1 101 ? 0.810 8.476 -13.486 1.00 95.25 101 GLU A CA 1
ATOM 845 C C . GLU A 1 101 ? 1.065 7.518 -12.317 1.00 95.25 101 GLU A C 1
ATOM 847 O O . GLU A 1 101 ? 2.197 7.402 -11.867 1.00 95.25 101 GLU A O 1
ATOM 852 N N . PHE A 1 102 ? 0.057 6.743 -11.904 1.00 96.81 102 PHE A N 1
ATOM 853 C CA . PHE A 1 102 ? 0.188 5.747 -10.838 1.00 96.81 102 PHE A CA 1
ATOM 854 C C . PHE A 1 102 ? 1.219 4.662 -11.161 1.00 96.81 102 PHE A C 1
ATOM 856 O O . PHE A 1 102 ? 1.922 4.208 -10.261 1.00 96.81 102 PHE A O 1
ATOM 863 N N . PHE A 1 103 ? 1.334 4.272 -12.435 1.00 97.25 103 PHE A N 1
ATOM 864 C CA . PHE A 1 103 ? 2.291 3.252 -12.856 1.00 97.25 103 PHE A CA 1
ATOM 865 C C . PHE A 1 103 ? 3.718 3.789 -13.066 1.00 97.25 103 PHE A C 1
ATOM 867 O O . PHE A 1 103 ? 4.667 3.017 -13.228 1.00 97.25 103 PHE A O 1
ATOM 874 N N . LYS A 1 104 ? 3.914 5.110 -13.073 1.00 97.06 104 LYS A N 1
ATOM 875 C CA . LYS A 1 104 ? 5.259 5.683 -13.090 1.00 97.06 104 LYS A CA 1
ATOM 876 C C . LYS A 1 104 ? 5.930 5.397 -11.748 1.00 97.06 104 LYS A C 1
ATOM 878 O O . LYS A 1 104 ? 5.311 5.570 -10.711 1.00 97.06 104 LYS A O 1
ATOM 883 N N . GLU A 1 105 ? 7.186 4.963 -11.751 1.00 98.19 105 GLU A N 1
ATOM 884 C CA . GLU A 1 105 ? 7.913 4.689 -10.505 1.00 98.19 105 GLU A CA 1
ATOM 885 C C . GLU A 1 105 ? 8.133 5.974 -9.693 1.00 98.19 105 GLU A C 1
ATOM 887 O O . GLU A 1 105 ? 8.759 6.928 -10.174 1.00 98.19 105 GLU A O 1
ATOM 892 N N . HIS A 1 106 ? 7.640 5.977 -8.456 1.00 98.38 106 HIS A N 1
ATOM 893 C CA . HIS A 1 106 ? 7.660 7.128 -7.560 1.00 98.38 106 HIS A CA 1
ATOM 894 C C . HIS A 1 106 ? 7.817 6.708 -6.093 1.00 98.38 106 HIS A C 1
ATOM 896 O O . HIS A 1 106 ? 7.832 5.522 -5.765 1.00 98.38 106 HIS A O 1
ATOM 902 N N . LEU A 1 107 ? 7.971 7.696 -5.210 1.00 97.94 107 LEU A N 1
ATOM 903 C CA . LEU A 1 107 ? 7.895 7.527 -3.759 1.00 97.94 107 LEU A CA 1
ATOM 904 C C . LEU A 1 107 ? 7.022 8.607 -3.111 1.00 97.94 107 LEU A C 1
ATOM 906 O O . LEU A 1 107 ? 6.681 9.618 -3.736 1.00 97.94 107 LEU A O 1
ATOM 910 N N . HIS A 1 108 ? 6.731 8.400 -1.827 1.00 97.00 108 HIS A N 1
ATOM 911 C CA . HIS A 1 108 ? 6.015 9.332 -0.962 1.00 97.00 108 HIS A CA 1
ATOM 912 C C . HIS A 1 108 ? 6.812 9.663 0.308 1.00 97.00 108 HIS A C 1
ATOM 914 O O . HIS A 1 108 ? 7.605 8.853 0.794 1.00 97.00 108 HIS A O 1
ATOM 920 N N . GLU A 1 109 ? 6.580 10.859 0.858 1.00 95.56 109 GLU A N 1
ATOM 921 C CA . GLU A 1 109 ? 7.142 11.304 2.148 1.00 95.56 109 GLU A CA 1
ATOM 922 C C . GLU A 1 109 ? 6.405 10.725 3.362 1.00 95.56 109 GLU A C 1
ATOM 924 O O . GLU A 1 109 ? 6.930 10.700 4.475 1.00 95.56 109 GLU A O 1
ATOM 929 N N . HIS A 1 110 ? 5.199 10.224 3.132 1.00 95.06 110 HIS A N 1
ATOM 930 C CA . HIS A 1 110 ? 4.381 9.504 4.092 1.00 95.06 110 HIS A CA 1
ATOM 931 C C . HIS A 1 110 ? 4.197 8.057 3.630 1.00 95.06 110 HIS A C 1
ATOM 933 O O . HIS A 1 110 ? 4.557 7.685 2.513 1.00 95.06 110 HIS A O 1
ATOM 939 N N . GLU A 1 111 ? 3.619 7.241 4.498 1.00 96.50 111 GLU A N 1
ATOM 940 C CA . GLU A 1 111 ? 3.185 5.895 4.143 1.00 96.50 111 GLU A CA 1
ATOM 941 C C . GLU A 1 111 ? 2.079 5.935 3.085 1.00 96.50 111 GLU A C 1
ATOM 943 O O . GLU A 1 111 ? 1.280 6.876 3.032 1.00 96.50 111 GLU A O 1
ATOM 948 N N . GLU A 1 112 ? 2.022 4.901 2.253 1.00 97.38 112 GLU A N 1
ATOM 949 C CA . GLU A 1 112 ? 0.897 4.662 1.356 1.00 97.38 112 GLU A CA 1
ATOM 950 C C . GLU A 1 112 ? 0.080 3.482 1.882 1.00 97.38 112 GLU A C 1
ATOM 952 O O . GLU A 1 112 ? 0.577 2.362 1.978 1.00 97.38 112 GLU A O 1
ATOM 957 N N . ILE A 1 113 ? -1.174 3.747 2.261 1.00 97.31 113 ILE A N 1
ATOM 958 C CA . ILE A 1 113 ? -2.021 2.776 2.956 1.00 97.31 113 ILE A CA 1
ATOM 959 C C . ILE A 1 113 ? -3.325 2.566 2.208 1.00 97.31 113 ILE A C 1
ATOM 961 O O . ILE A 1 113 ? -4.071 3.519 1.956 1.00 97.31 113 ILE A O 1
ATOM 965 N N . ARG A 1 114 ? -3.633 1.304 1.900 1.00 98.19 114 ARG A N 1
ATOM 966 C CA . ARG A 1 114 ? -4.813 0.935 1.114 1.00 98.19 114 ARG A CA 1
ATOM 967 C C . ARG A 1 114 ? -5.499 -0.288 1.711 1.00 98.19 114 ARG A C 1
ATOM 969 O O . ARG A 1 114 ? -4.896 -1.351 1.782 1.00 98.19 114 ARG A O 1
ATOM 976 N N . LEU A 1 115 ? -6.778 -0.162 2.076 1.00 98.56 115 LEU A N 1
ATOM 977 C CA . LEU A 1 115 ? -7.671 -1.312 2.273 1.00 98.56 115 LEU A CA 1
ATOM 978 C C . LEU A 1 115 ? -8.498 -1.517 1.005 1.00 98.56 115 LEU A C 1
ATOM 980 O O . LEU A 1 115 ? -9.325 -0.669 0.661 1.00 98.56 115 LEU A O 1
ATOM 984 N N . ILE A 1 116 ? -8.337 -2.655 0.338 1.00 98.69 116 ILE A N 1
ATOM 985 C CA . ILE A 1 116 ? -9.077 -2.962 -0.886 1.00 98.69 116 ILE A CA 1
ATOM 986 C C . ILE A 1 116 ? -10.469 -3.476 -0.524 1.00 98.69 116 ILE A C 1
ATOM 988 O O . ILE A 1 116 ? -10.627 -4.514 0.117 1.00 98.69 116 ILE A O 1
ATOM 992 N N . LEU A 1 117 ? -11.501 -2.746 -0.944 1.00 98.56 117 LEU A N 1
ATOM 993 C CA . LEU A 1 117 ? -12.902 -3.067 -0.676 1.00 98.56 117 LEU A CA 1
ATOM 994 C C . LEU A 1 117 ? -13.498 -3.989 -1.742 1.00 98.56 117 LEU A C 1
ATOM 996 O O . LEU A 1 117 ? -14.263 -4.900 -1.413 1.00 98.56 117 LEU A O 1
ATOM 1000 N N . GLU A 1 118 ? -13.186 -3.720 -3.010 1.00 98.50 118 GLU A N 1
ATOM 1001 C CA . GLU A 1 118 ? -13.710 -4.416 -4.189 1.00 98.50 118 GLU A CA 1
ATOM 1002 C C . GLU A 1 118 ? -12.654 -4.387 -5.310 1.00 98.50 118 GLU A C 1
ATOM 1004 O O . GLU A 1 118 ? -11.875 -3.436 -5.392 1.00 98.50 118 GLU A O 1
ATOM 1009 N N . GLY A 1 119 ? -12.656 -5.397 -6.184 1.00 98.31 119 GLY A N 1
ATOM 1010 C CA . GLY A 1 119 ? -11.692 -5.498 -7.284 1.00 98.31 119 GLY A CA 1
ATOM 1011 C C . GLY A 1 119 ? -10.275 -5.868 -6.843 1.00 98.31 119 GLY A C 1
ATOM 1012 O O . GLY A 1 119 ? -10.082 -6.403 -5.741 1.00 98.31 119 GLY A O 1
ATOM 1013 N N . SER A 1 120 ? -9.312 -5.584 -7.719 1.00 98.69 120 SER A N 1
ATOM 1014 C CA . SER A 1 120 ? -7.908 -5.970 -7.560 1.00 98.69 120 SER A CA 1
ATOM 1015 C C . SER A 1 120 ? -6.955 -5.142 -8.435 1.00 98.69 120 SER A C 1
ATOM 1017 O O . SER A 1 120 ? -7.362 -4.349 -9.288 1.00 98.69 120 SER A O 1
ATOM 1019 N N . GLY A 1 121 ? -5.665 -5.252 -8.134 1.00 98.62 121 GLY A N 1
ATOM 1020 C CA . GLY A 1 121 ? -4.579 -4.583 -8.837 1.00 98.62 121 GLY A CA 1
ATOM 1021 C C . GLY A 1 121 ? -3.215 -5.043 -8.337 1.00 98.62 121 GLY A C 1
ATOM 1022 O O . GLY A 1 121 ? -3.110 -5.956 -7.517 1.00 98.62 121 GLY A O 1
ATOM 1023 N N . TYR A 1 122 ? -2.174 -4.381 -8.821 1.00 98.75 122 TYR A N 1
ATOM 1024 C CA . TYR A 1 122 ? -0.788 -4.671 -8.501 1.00 98.75 122 TYR A CA 1
ATOM 1025 C C . TYR A 1 122 ? -0.100 -3.457 -7.886 1.00 98.75 122 TYR A C 1
ATOM 1027 O O . TYR A 1 122 ? -0.156 -2.361 -8.448 1.00 98.75 122 TYR A O 1
ATOM 1035 N N . GLU A 1 123 ? 0.571 -3.686 -6.760 1.00 98.62 123 GLU A N 1
ATOM 1036 C CA . GLU A 1 123 ? 1.612 -2.800 -6.237 1.00 98.62 123 GLU A CA 1
ATOM 1037 C C . GLU A 1 123 ? 2.962 -3.413 -6.599 1.00 98.62 123 GLU A C 1
ATOM 1039 O O . GLU A 1 123 ? 3.286 -4.513 -6.144 1.00 98.62 123 GLU A O 1
ATOM 1044 N N . ASP A 1 124 ? 3.742 -2.724 -7.428 1.00 98.75 124 ASP A N 1
ATOM 1045 C CA . ASP A 1 124 ? 5.111 -3.138 -7.711 1.00 98.75 124 ASP A CA 1
ATOM 1046 C C . ASP A 1 124 ? 6.068 -2.356 -6.809 1.00 98.75 124 ASP A C 1
ATOM 1048 O O . ASP A 1 124 ? 6.001 -1.127 -6.751 1.00 98.75 124 ASP A O 1
ATOM 1052 N N . ILE A 1 125 ? 6.999 -3.051 -6.157 1.00 98.75 125 ILE A N 1
ATOM 1053 C CA . ILE A 1 125 ? 8.017 -2.471 -5.269 1.00 98.75 125 ILE A CA 1
ATOM 1054 C C . ILE A 1 125 ? 9.425 -2.918 -5.668 1.00 98.75 125 ILE A C 1
ATOM 1056 O O . ILE A 1 125 ? 9.601 -3.921 -6.362 1.00 98.75 125 ILE A O 1
ATOM 1060 N N . ARG A 1 126 ? 10.448 -2.196 -5.206 1.00 97.88 126 ARG A N 1
ATOM 1061 C CA . ARG A 1 126 ? 11.853 -2.591 -5.388 1.00 97.88 126 ARG A CA 1
ATOM 1062 C C . ARG A 1 126 ? 12.354 -3.453 -4.229 1.00 97.88 126 ARG A C 1
ATOM 1064 O O . ARG A 1 126 ? 12.214 -3.055 -3.073 1.00 97.88 126 ARG A O 1
ATOM 1071 N N . ASP A 1 127 ? 12.991 -4.577 -4.548 1.00 96.00 127 ASP A N 1
ATOM 1072 C CA . ASP A 1 127 ? 13.743 -5.377 -3.575 1.00 96.00 127 ASP A CA 1
ATOM 1073 C C . ASP A 1 127 ? 15.106 -4.737 -3.222 1.00 96.00 127 ASP A C 1
ATOM 1075 O O . ASP A 1 127 ? 15.445 -3.642 -3.689 1.00 96.00 127 ASP A O 1
ATOM 1079 N N . PHE A 1 128 ? 15.905 -5.421 -2.395 1.00 94.00 128 PHE A N 1
ATOM 1080 C CA . PHE A 1 128 ? 17.238 -4.954 -1.984 1.00 94.00 128 PHE A CA 1
ATOM 1081 C C . PHE A 1 128 ? 18.228 -4.780 -3.143 1.00 94.00 128 PHE A C 1
ATOM 1083 O O . PHE A 1 128 ? 19.122 -3.940 -3.056 1.00 94.00 128 PHE A O 1
ATOM 1090 N N . ASP A 1 129 ? 18.072 -5.557 -4.214 1.00 93.00 129 ASP A N 1
ATOM 1091 C CA . ASP A 1 129 ? 18.923 -5.519 -5.405 1.00 93.00 129 ASP A CA 1
ATOM 1092 C C . ASP A 1 129 ? 18.317 -4.625 -6.511 1.00 93.00 129 ASP A C 1
ATOM 1094 O O . ASP A 1 129 ? 18.884 -4.471 -7.594 1.00 93.00 129 ASP A O 1
ATOM 1098 N N . GLY A 1 130 ? 17.179 -3.981 -6.234 1.00 94.12 130 GLY A N 1
ATOM 1099 C CA . GLY A 1 130 ? 16.475 -3.107 -7.161 1.00 94.12 130 GLY A CA 1
ATOM 1100 C C . GLY A 1 130 ? 15.641 -3.844 -8.210 1.00 94.12 130 GLY A C 1
ATOM 1101 O O . GLY A 1 130 ? 15.211 -3.211 -9.177 1.00 94.12 130 GLY A O 1
ATOM 1102 N N . HIS A 1 131 ? 15.376 -5.140 -8.057 1.00 96.31 131 HIS A N 1
ATOM 1103 C CA . HIS A 1 131 ? 14.430 -5.870 -8.898 1.00 96.31 131 HIS A CA 1
ATOM 1104 C C . HIS A 1 131 ? 12.988 -5.528 -8.525 1.00 96.31 131 HIS A C 1
ATOM 1106 O O . HIS A 1 131 ? 12.693 -5.152 -7.393 1.00 96.31 131 HIS A O 1
ATOM 1112 N N . TRP A 1 132 ? 12.084 -5.637 -9.497 1.00 98.25 132 TRP A N 1
ATOM 1113 C CA . TRP A 1 132 ? 10.659 -5.436 -9.261 1.00 98.25 132 TRP A CA 1
ATOM 1114 C C . TRP A 1 132 ? 10.031 -6.688 -8.652 1.00 98.25 132 TRP A C 1
ATOM 1116 O O . TRP A 1 132 ? 10.128 -7.772 -9.226 1.00 98.25 132 TRP A O 1
ATOM 1126 N N . ILE A 1 133 ? 9.330 -6.510 -7.538 1.00 98.69 133 ILE A N 1
ATOM 1127 C CA . ILE A 1 133 ? 8.393 -7.479 -6.974 1.00 98.69 133 ILE A CA 1
ATOM 1128 C C . ILE A 1 133 ? 6.989 -6.944 -7.230 1.00 98.69 133 ILE A C 1
ATOM 1130 O O . ILE A 1 133 ? 6.712 -5.799 -6.889 1.00 98.69 133 ILE A O 1
ATOM 1134 N N . ARG A 1 134 ? 6.116 -7.764 -7.806 1.00 98.75 134 ARG A N 1
ATOM 1135 C CA . ARG A 1 134 ? 4.694 -7.490 -8.003 1.00 98.75 134 ARG A CA 1
ATOM 1136 C C . ARG A 1 134 ? 3.888 -8.124 -6.880 1.00 98.75 134 ARG A C 1
ATOM 1138 O O . ARG A 1 134 ? 4.026 -9.319 -6.640 1.00 98.75 134 ARG A O 1
ATOM 1145 N N . ILE A 1 135 ? 3.038 -7.339 -6.224 1.00 98.75 135 ILE A N 1
ATOM 1146 C CA . ILE A 1 135 ? 2.146 -7.773 -5.142 1.00 98.75 135 ILE A CA 1
ATOM 1147 C C . ILE A 1 135 ? 0.701 -7.679 -5.630 1.00 98.75 135 ILE A C 1
ATOM 1149 O O . ILE A 1 135 ? 0.244 -6.603 -6.017 1.00 98.75 135 ILE A O 1
ATOM 1153 N N . HIS A 1 136 ? -0.043 -8.783 -5.586 1.00 98.62 136 HIS A N 1
ATOM 1154 C CA . HIS A 1 136 ? -1.440 -8.821 -6.013 1.00 98.62 136 HIS A CA 1
ATOM 1155 C C . HIS A 1 136 ? -2.385 -8.396 -4.884 1.00 98.62 136 HIS A C 1
ATOM 1157 O O . HIS A 1 136 ? -2.775 -9.191 -4.025 1.00 98.62 136 HIS A O 1
ATOM 1163 N N . ILE A 1 137 ? -2.788 -7.126 -4.901 1.00 98.56 137 ILE A N 1
ATOM 1164 C CA . ILE A 1 137 ? -3.720 -6.557 -3.928 1.00 98.56 137 ILE A CA 1
ATOM 1165 C C . ILE A 1 137 ? -5.166 -6.773 -4.385 1.00 98.56 137 ILE A C 1
ATOM 1167 O O . ILE A 1 137 ? -5.572 -6.383 -5.476 1.00 98.56 137 ILE A O 1
ATOM 1171 N N . ARG A 1 138 ? -5.975 -7.399 -3.530 1.00 98.19 138 ARG A N 1
ATOM 1172 C CA . ARG A 1 138 ? -7.368 -7.776 -3.814 1.00 98.19 138 ARG A CA 1
ATOM 1173 C C . ARG A 1 138 ? -8.264 -7.487 -2.623 1.00 98.19 138 ARG A C 1
ATOM 1175 O O . ARG A 1 138 ? -7.776 -7.226 -1.527 1.00 98.19 138 ARG A O 1
ATOM 1182 N N . LYS A 1 139 ? -9.582 -7.550 -2.821 1.00 98.31 139 LYS A N 1
ATOM 1183 C CA . LYS A 1 139 ? -10.575 -7.381 -1.747 1.00 98.31 139 LYS A CA 1
ATOM 1184 C C . LYS A 1 139 ? -10.154 -8.072 -0.439 1.00 98.31 139 LYS A C 1
ATOM 1186 O O . LYS A 1 139 ? -9.909 -9.272 -0.426 1.00 98.31 139 LYS A O 1
ATOM 1191 N N . GLY A 1 140 ? -10.161 -7.313 0.656 1.00 97.81 140 GLY A N 1
ATOM 1192 C CA . GLY A 1 140 ? -9.785 -7.791 1.990 1.00 97.81 140 GLY A CA 1
ATOM 1193 C C . GLY A 1 140 ? -8.299 -7.647 2.318 1.00 97.81 140 GLY A C 1
ATOM 1194 O O . GLY A 1 140 ? -7.914 -7.934 3.446 1.00 97.81 140 GLY A O 1
ATOM 1195 N N . VAL A 1 141 ? -7.475 -7.172 1.381 1.00 98.31 141 VAL A N 1
ATOM 1196 C CA . VAL A 1 141 ? -6.077 -6.817 1.644 1.00 98.31 141 VAL A CA 1
ATOM 1197 C C . VAL A 1 141 ? -5.996 -5.389 2.180 1.00 98.31 141 VAL A C 1
ATOM 1199 O O . VAL A 1 141 ? -6.491 -4.457 1.544 1.00 98.31 141 VAL A O 1
ATOM 1202 N N . LEU A 1 142 ? -5.363 -5.226 3.340 1.00 98.12 142 LEU A N 1
ATOM 1203 C CA . LEU A 1 142 ? -4.826 -3.962 3.836 1.00 98.12 142 LEU A CA 1
ATOM 1204 C C . LEU A 1 142 ? -3.308 -4.002 3.667 1.00 98.12 142 LEU A C 1
ATOM 1206 O O . LEU A 1 142 ? -2.662 -4.882 4.228 1.00 98.12 142 LEU A O 1
ATOM 1210 N N . ILE A 1 143 ? -2.757 -3.059 2.911 1.00 98.31 143 ILE A N 1
ATOM 1211 C CA . ILE A 1 143 ? -1.315 -2.919 2.684 1.00 98.31 143 ILE A CA 1
ATOM 1212 C C . ILE A 1 143 ? -0.836 -1.548 3.159 1.00 98.31 143 ILE A C 1
ATOM 1214 O O . ILE A 1 143 ? -1.551 -0.554 3.005 1.00 98.31 143 ILE A O 1
ATOM 1218 N N . VAL A 1 144 ? 0.365 -1.513 3.734 1.00 98.06 144 VAL A N 1
ATOM 1219 C CA . VAL A 1 144 ? 1.107 -0.298 4.086 1.00 98.06 144 VAL A CA 1
ATOM 1220 C C . VAL A 1 144 ? 2.468 -0.364 3.404 1.00 98.06 144 VAL A C 1
ATOM 1222 O O . VAL A 1 144 ? 3.269 -1.249 3.709 1.00 98.06 144 VAL A O 1
ATOM 1225 N N . LEU A 1 145 ? 2.731 0.579 2.501 1.00 98.38 145 LEU A N 1
ATOM 1226 C CA . LEU A 1 145 ? 4.060 0.814 1.948 1.00 98.38 145 LEU A CA 1
ATOM 1227 C C . LEU A 1 145 ? 4.766 1.892 2.787 1.00 98.38 145 LEU A C 1
ATOM 1229 O O . LEU A 1 145 ? 4.167 2.943 3.055 1.00 98.38 145 LEU A O 1
ATOM 1233 N N . PRO A 1 146 ? 6.021 1.671 3.211 1.00 97.44 146 PRO A N 1
ATOM 1234 C CA . PRO A 1 146 ? 6.744 2.630 4.031 1.00 97.44 146 PRO A CA 1
ATOM 1235 C C . PRO A 1 146 ? 7.141 3.868 3.217 1.00 97.44 146 PRO A C 1
ATOM 1237 O O . PRO A 1 146 ? 7.424 3.797 2.018 1.00 97.44 146 PRO A O 1
ATOM 1240 N N . LYS A 1 147 ? 7.223 5.020 3.891 1.00 96.38 147 LYS A N 1
ATOM 1241 C CA . LYS A 1 147 ? 7.745 6.260 3.296 1.00 96.38 147 LYS A CA 1
ATOM 1242 C C . LYS A 1 147 ? 9.142 6.047 2.696 1.00 96.38 147 LYS A C 1
ATOM 1244 O O . LYS A 1 147 ? 9.960 5.318 3.254 1.00 96.38 147 LYS A O 1
ATOM 1249 N N . GLY A 1 148 ? 9.426 6.698 1.569 1.00 97.12 148 GLY A N 1
ATOM 1250 C CA . GLY A 1 148 ? 10.719 6.596 0.877 1.00 97.12 148 GLY A CA 1
ATOM 1251 C C . GLY A 1 148 ? 10.941 5.316 0.050 1.00 97.12 148 GLY A C 1
ATOM 1252 O O . GLY A 1 148 ? 11.972 5.203 -0.627 1.00 97.12 148 GLY A O 1
ATOM 1253 N N . MET A 1 149 ? 10.001 4.365 0.048 1.00 98.19 149 MET A N 1
ATOM 1254 C CA . MET A 1 149 ? 10.038 3.204 -0.845 1.00 98.19 149 MET A CA 1
ATOM 1255 C C . MET A 1 149 ? 9.654 3.601 -2.273 1.00 98.19 149 MET A C 1
ATOM 1257 O O . MET A 1 149 ? 8.628 4.245 -2.494 1.00 98.19 149 MET A O 1
ATOM 1261 N N . TYR A 1 150 ? 10.453 3.164 -3.250 1.00 98.62 150 TYR A N 1
ATOM 1262 C CA . TYR A 1 150 ? 10.050 3.237 -4.651 1.00 98.62 150 TYR A CA 1
ATOM 1263 C C . TYR A 1 150 ? 9.015 2.166 -4.963 1.00 98.62 150 TYR A C 1
ATOM 1265 O O . TYR A 1 150 ? 9.261 0.979 -4.735 1.00 98.62 150 TYR A O 1
ATOM 1273 N N . HIS A 1 151 ? 7.891 2.606 -5.512 1.00 98.75 151 HIS A N 1
ATOM 1274 C CA . HIS A 1 151 ? 6.774 1.759 -5.889 1.00 98.75 151 HIS A CA 1
ATOM 1275 C C . HIS A 1 151 ? 6.034 2.330 -7.104 1.00 98.75 151 HIS A C 1
ATOM 1277 O O . HIS A 1 151 ? 6.363 3.406 -7.619 1.00 98.75 151 HIS A O 1
ATOM 1283 N N . ARG A 1 152 ? 5.065 1.564 -7.599 1.00 98.62 152 ARG A N 1
ATOM 1284 C CA . ARG A 1 152 ? 4.094 1.977 -8.613 1.00 98.62 152 ARG A CA 1
ATOM 1285 C C . ARG A 1 152 ? 2.851 1.100 -8.516 1.00 98.62 152 ARG A C 1
ATOM 1287 O O . ARG A 1 152 ? 2.951 -0.075 -8.176 1.00 98.62 152 ARG A O 1
ATOM 1294 N N . PHE A 1 153 ? 1.717 1.647 -8.928 1.00 98.62 153 PHE A N 1
ATOM 1295 C CA . PHE A 1 153 ? 0.432 0.960 -8.898 1.00 98.62 153 PHE A CA 1
ATOM 1296 C C . PHE A 1 153 ? -0.159 0.806 -10.302 1.00 98.62 153 PHE A C 1
ATOM 1298 O O . PHE A 1 153 ? -0.105 1.720 -11.130 1.00 98.62 153 PHE A O 1
ATOM 1305 N N . THR A 1 154 ? -0.815 -0.324 -10.552 1.00 98.25 154 THR A N 1
ATOM 1306 C CA . THR A 1 154 ? -1.741 -0.495 -11.678 1.00 98.25 154 THR A CA 1
ATOM 1307 C C . THR A 1 154 ? -2.936 -1.342 -11.262 1.00 98.25 154 THR A C 1
ATOM 1309 O O . THR A 1 154 ? -2.830 -2.223 -10.421 1.00 98.25 154 THR A O 1
ATOM 1312 N N . VAL A 1 155 ? -4.093 -1.112 -11.880 1.00 98.06 155 VAL A N 1
ATOM 1313 C CA . VAL A 1 155 ? -5.169 -2.116 -11.864 1.00 98.06 155 VAL A CA 1
ATOM 1314 C C . VAL A 1 155 ? -4.741 -3.343 -12.670 1.00 98.06 155 VAL A C 1
ATOM 1316 O O . VAL A 1 155 ? -3.886 -3.227 -13.554 1.00 98.06 155 VAL A O 1
ATOM 1319 N N . ASP A 1 156 ? -5.340 -4.491 -12.375 1.00 97.69 156 ASP A N 1
ATOM 1320 C CA . ASP A 1 156 ? -5.188 -5.699 -13.186 1.00 97.69 156 ASP A CA 1
ATOM 1321 C C . ASP A 1 156 ? -6.093 -5.654 -14.436 1.00 97.69 156 ASP A C 1
ATOM 1323 O O . ASP A 1 156 ? -6.701 -4.622 -14.763 1.00 97.69 156 ASP A O 1
ATOM 1327 N N . ASP A 1 157 ? -6.176 -6.775 -15.151 1.00 95.25 157 ASP A N 1
ATOM 1328 C CA . ASP A 1 157 ? -6.949 -6.929 -16.385 1.00 95.25 157 ASP A CA 1
ATOM 1329 C C . ASP A 1 157 ? -8.466 -6.695 -16.209 1.00 95.25 157 ASP A C 1
ATOM 1331 O O . ASP A 1 157 ? -9.163 -6.335 -17.168 1.00 95.25 157 ASP A O 1
ATOM 1335 N N . THR A 1 158 ? -8.987 -6.759 -14.977 1.00 97.00 158 THR A N 1
ATOM 1336 C CA . THR A 1 158 ? -10.378 -6.402 -14.658 1.00 97.00 158 THR A CA 1
ATOM 1337 C C . THR A 1 158 ? -10.631 -4.894 -14.728 1.00 97.00 158 THR A C 1
ATOM 1339 O O . THR A 1 158 ? -11.782 -4.455 -14.823 1.00 97.00 158 THR A O 1
ATOM 1342 N N . ASN A 1 159 ? -9.562 -4.088 -14.712 1.00 96.88 159 ASN A N 1
ATOM 1343 C CA . ASN A 1 159 ? -9.576 -2.628 -14.759 1.00 96.88 159 ASN A CA 1
ATOM 1344 C C . ASN A 1 159 ? -10.469 -1.976 -13.684 1.00 96.88 159 ASN A C 1
ATOM 1346 O O . ASN A 1 159 ? -11.012 -0.884 -13.893 1.00 96.88 159 ASN A O 1
ATOM 1350 N N . TYR A 1 160 ? -10.630 -2.628 -12.531 1.00 98.38 160 TYR A N 1
ATOM 1351 C CA . TYR A 1 160 ? -11.501 -2.158 -11.463 1.00 98.38 160 TYR A CA 1
ATOM 1352 C C . TYR A 1 160 ? -10.888 -2.395 -10.084 1.00 98.38 160 TYR A C 1
ATOM 1354 O O . TYR A 1 160 ? -10.660 -3.529 -9.676 1.00 98.38 160 TYR A O 1
ATOM 1362 N N . LEU A 1 161 ? -10.722 -1.315 -9.320 1.00 98.62 161 LEU A N 1
ATOM 1363 C CA . LEU A 1 161 ? -10.345 -1.376 -7.911 1.00 98.62 161 LEU A CA 1
ATOM 1364 C C . LEU A 1 161 ? -11.062 -0.287 -7.116 1.00 98.62 161 LEU A C 1
ATOM 1366 O O . LEU A 1 161 ? -11.127 0.875 -7.524 1.00 98.62 161 LEU A O 1
ATOM 1370 N N . LYS A 1 162 ? -11.581 -0.644 -5.945 1.00 98.75 162 LYS A N 1
ATOM 1371 C CA . LYS A 1 162 ? -12.133 0.297 -4.970 1.00 98.75 162 LYS A CA 1
ATOM 1372 C C . LYS A 1 162 ? -11.433 0.098 -3.641 1.00 98.75 162 LYS A C 1
ATOM 1374 O O . LYS A 1 162 ? -11.431 -1.009 -3.109 1.00 98.75 162 LYS A O 1
ATOM 1379 N N . ALA A 1 163 ? -10.896 1.175 -3.087 1.00 98.62 163 ALA A N 1
ATOM 1380 C CA . ALA A 1 163 ? -10.110 1.127 -1.865 1.00 98.62 163 ALA A CA 1
ATOM 1381 C C . ALA A 1 163 ? -10.476 2.253 -0.902 1.00 98.62 163 ALA A C 1
ATOM 1383 O O . ALA A 1 163 ? -10.975 3.306 -1.307 1.00 98.62 163 ALA A O 1
ATOM 1384 N N . VAL A 1 164 ? -10.206 2.010 0.375 1.00 98.38 164 VAL A N 1
ATOM 1385 C CA . VAL A 1 164 ? -10.067 3.048 1.392 1.00 98.38 164 VAL A CA 1
ATOM 1386 C C . VAL A 1 164 ? -8.596 3.425 1.448 1.00 98.38 164 VAL A C 1
ATOM 1388 O O . VAL A 1 164 ? -7.755 2.547 1.635 1.00 98.38 164 VAL A O 1
ATOM 1391 N N . LEU A 1 165 ? -8.299 4.709 1.293 1.00 97.75 165 LEU A N 1
ATOM 1392 C CA . LEU A 1 165 ? -6.980 5.274 1.541 1.00 97.75 165 LEU A CA 1
ATOM 1393 C C . LEU A 1 165 ? -6.952 5.851 2.952 1.00 97.75 165 LEU A C 1
ATOM 1395 O O . LEU A 1 165 ? -7.928 6.474 3.385 1.00 97.75 165 LEU A O 1
ATOM 1399 N N . LEU A 1 166 ? -5.844 5.642 3.653 1.00 97.25 166 LEU A N 1
ATOM 1400 C CA . LEU A 1 166 ? -5.625 6.145 5.004 1.00 97.25 166 LEU A CA 1
ATOM 1401 C C . LEU A 1 166 ? -4.400 7.051 5.036 1.00 97.25 166 LEU A C 1
ATOM 1403 O O . LEU A 1 166 ? -3.426 6.801 4.334 1.00 97.25 166 LEU A O 1
ATOM 1407 N N . TYR A 1 167 ? -4.459 8.084 5.872 1.00 95.62 167 TYR A N 1
ATOM 1408 C CA . TYR A 1 167 ? -3.349 9.006 6.096 1.00 95.62 167 TYR A CA 1
ATOM 1409 C C . TYR A 1 167 ? -3.345 9.484 7.550 1.00 95.62 167 TYR A C 1
ATOM 1411 O O . TYR A 1 167 ? -4.394 9.544 8.199 1.00 95.62 167 TYR A O 1
ATOM 1419 N N . GLN A 1 168 ? -2.167 9.844 8.063 1.00 92.69 168 GLN A N 1
ATOM 1420 C CA . GLN A 1 168 ? -2.035 10.425 9.406 1.00 92.69 168 GLN A CA 1
ATOM 1421 C C . GLN A 1 168 ? -2.684 11.812 9.497 1.00 92.69 168 GLN A C 1
ATOM 1423 O O . GLN A 1 168 ? -3.306 12.151 10.503 1.00 92.69 168 GLN A O 1
ATOM 1428 N N . GLU A 1 169 ? -2.609 12.572 8.405 1.00 91.31 169 GLU A N 1
ATOM 1429 C CA . GLU A 1 169 ? -3.169 13.914 8.254 1.00 91.31 169 GLU A CA 1
ATOM 1430 C C . GLU A 1 169 ? -3.805 14.081 6.864 1.00 91.31 169 GLU A C 1
ATOM 1432 O O . GLU A 1 169 ? -3.922 13.127 6.095 1.00 91.31 169 GLU A O 1
ATOM 1437 N N . THR A 1 170 ? -4.224 15.299 6.511 1.00 90.06 170 THR A N 1
ATOM 1438 C CA . THR A 1 170 ? -4.704 15.574 5.148 1.00 90.06 170 THR A CA 1
ATOM 1439 C C . THR A 1 170 ? -3.546 15.423 4.149 1.00 90.06 170 THR A C 1
ATOM 1441 O O . THR A 1 170 ? -2.555 16.140 4.278 1.00 90.06 170 THR A O 1
ATOM 1444 N N . PRO A 1 171 ? -3.647 14.545 3.133 1.00 86.38 171 PRO A N 1
ATOM 1445 C CA . PRO A 1 171 ? -2.516 14.246 2.259 1.00 86.38 171 PRO A CA 1
ATOM 1446 C C . PRO A 1 171 ? -2.225 15.369 1.259 1.00 86.38 171 PRO A C 1
ATOM 1448 O O . PRO A 1 171 ? -3.138 15.890 0.609 1.00 86.38 171 PRO A O 1
ATOM 1451 N N . SER A 1 172 ? -0.938 15.661 1.044 1.00 81.88 172 SER A N 1
ATOM 1452 C CA . SER A 1 172 ? -0.461 16.555 -0.024 1.00 81.88 172 SER A CA 1
ATOM 1453 C C . SER A 1 172 ? -0.597 15.935 -1.426 1.00 81.88 172 SER A C 1
ATOM 1455 O O . SER A 1 172 ? -0.617 16.666 -2.415 1.00 81.88 172 SER A O 1
ATOM 1457 N N . ARG A 1 173 ? -0.753 14.601 -1.514 1.00 84.38 173 ARG A N 1
ATOM 1458 C CA . ARG A 1 173 ? -0.894 13.798 -2.751 1.00 84.38 173 ARG A CA 1
ATOM 1459 C C . ARG A 1 173 ? 0.251 13.999 -3.754 1.00 84.38 173 ARG A C 1
ATOM 1461 O O . ARG A 1 173 ? 0.050 13.873 -4.961 1.00 84.38 173 ARG A O 1
ATOM 1468 N N . ILE A 1 174 ? 1.445 14.319 -3.260 1.00 92.00 174 ILE A N 1
ATOM 1469 C CA . ILE A 1 174 ? 2.632 14.510 -4.095 1.00 92.00 174 ILE A CA 1
ATOM 1470 C C . ILE A 1 174 ? 3.297 13.155 -4.336 1.00 92.00 174 ILE A C 1
ATOM 1472 O O . ILE A 1 174 ? 3.618 12.434 -3.391 1.00 92.00 174 ILE A O 1
ATOM 1476 N N . GLN A 1 175 ? 3.508 12.831 -5.610 1.00 95.12 175 GLN A N 1
ATOM 1477 C CA . GLN A 1 175 ? 4.334 11.714 -6.066 1.00 95.12 175 GLN A CA 1
ATOM 1478 C C . GLN A 1 175 ? 5.696 12.259 -6.485 1.00 95.12 175 GLN A C 1
ATOM 1480 O O . GLN A 1 175 ? 5.776 13.157 -7.326 1.00 95.12 175 GLN A O 1
ATOM 1485 N N . PHE A 1 176 ? 6.768 11.732 -5.900 1.00 97.38 176 PHE A N 1
ATOM 1486 C CA . PHE A 1 176 ? 8.125 12.103 -6.283 1.00 97.38 176 PHE A CA 1
ATOM 1487 C C . PHE A 1 176 ? 8.680 11.052 -7.236 1.00 97.38 176 PHE A C 1
ATOM 1489 O O . PHE A 1 176 ? 9.062 9.960 -6.819 1.00 97.38 176 PHE A O 1
ATOM 1496 N N . ASP A 1 177 ? 8.699 11.383 -8.524 1.00 97.06 177 ASP A N 1
ATOM 1497 C CA . ASP A 1 177 ? 9.169 10.485 -9.576 1.00 97.06 177 ASP A CA 1
ATOM 1498 C C . ASP A 1 177 ? 10.639 10.110 -9.390 1.00 97.06 177 ASP A C 1
ATOM 1500 O O . ASP A 1 177 ? 11.495 10.990 -9.293 1.00 97.06 177 ASP A O 1
ATOM 1504 N N . ARG A 1 178 ? 10.969 8.819 -9.502 1.00 96.12 178 ARG A N 1
ATOM 1505 C CA . ARG A 1 178 ? 12.365 8.350 -9.438 1.00 96.12 178 ARG A CA 1
ATOM 1506 C C . ARG A 1 178 ? 13.276 8.996 -10.483 1.00 96.12 178 ARG A C 1
ATOM 1508 O O . ARG A 1 178 ? 14.469 9.157 -10.261 1.00 96.12 178 ARG A O 1
ATOM 1515 N N . SER A 1 179 ? 12.731 9.372 -11.641 1.00 93.75 179 SER A N 1
ATOM 1516 C CA . SER A 1 179 ? 13.503 10.025 -12.707 1.00 93.75 179 SER A CA 1
ATOM 1517 C C . SER A 1 179 ? 14.010 11.425 -12.337 1.00 93.75 179 SER A C 1
ATOM 1519 O O . SER A 1 179 ? 14.812 11.993 -13.076 1.00 93.75 179 SER A O 1
ATOM 1521 N N . ASN A 1 180 ? 13.511 12.020 -11.252 1.00 94.44 180 ASN A N 1
ATOM 1522 C CA . ASN A 1 180 ? 13.970 13.316 -10.779 1.00 94.44 180 ASN A CA 1
ATOM 1523 C C . ASN A 1 180 ? 15.227 13.147 -9.911 1.00 94.44 180 ASN A C 1
ATOM 1525 O O . ASN A 1 180 ? 15.203 12.464 -8.892 1.00 94.44 180 ASN A O 1
ATOM 1529 N N . ALA A 1 181 ? 16.313 13.831 -10.282 1.00 88.44 181 ALA A N 1
ATOM 1530 C CA . ALA A 1 181 ? 17.586 13.775 -9.560 1.00 88.44 181 ALA A CA 1
ATOM 1531 C C . ALA A 1 181 ? 17.483 14.201 -8.082 1.00 88.44 181 ALA A C 1
ATOM 1533 O O . ALA A 1 181 ? 18.308 13.792 -7.272 1.00 88.44 181 ALA A O 1
ATOM 1534 N N . GLY A 1 182 ? 16.482 15.014 -7.724 1.00 94.50 182 GLY A N 1
ATOM 1535 C CA . GLY A 1 182 ? 16.249 15.432 -6.340 1.00 94.50 182 GLY A CA 1
ATOM 1536 C C . GLY A 1 182 ? 15.589 14.370 -5.456 1.00 94.50 182 GLY A C 1
ATOM 1537 O O . GLY A 1 182 ? 15.607 14.519 -4.240 1.00 94.50 182 GLY A O 1
ATOM 1538 N N . THR A 1 183 ? 15.012 13.312 -6.031 1.00 96.31 183 THR A N 1
ATOM 1539 C CA . THR A 1 183 ? 14.213 12.338 -5.272 1.00 96.31 183 THR A CA 1
ATOM 1540 C C . THR A 1 183 ? 15.076 11.386 -4.443 1.00 96.31 183 THR A C 1
ATOM 1542 O O . THR A 1 183 ? 14.718 11.059 -3.314 1.00 96.31 183 THR A O 1
ATOM 1545 N N . ASP A 1 184 ? 16.249 10.993 -4.949 1.00 94.75 184 ASP A N 1
ATOM 1546 C CA . ASP A 1 184 ? 17.154 10.084 -4.230 1.00 94.75 184 ASP A CA 1
ATOM 1547 C C . ASP A 1 184 ? 17.820 10.719 -2.996 1.00 94.75 184 ASP A C 1
ATOM 1549 O O . ASP A 1 184 ? 18.252 9.990 -2.107 1.00 94.75 184 ASP A O 1
ATOM 1553 N N . ILE A 1 185 ? 17.866 12.054 -2.923 1.00 95.62 185 ILE A N 1
ATOM 1554 C CA . ILE A 1 185 ? 18.460 12.824 -1.812 1.00 95.62 185 ILE A CA 1
ATOM 1555 C C . ILE A 1 185 ? 17.412 13.369 -0.830 1.00 95.62 185 ILE A C 1
ATOM 1557 O O . ILE A 1 185 ? 17.707 14.226 -0.001 1.00 95.62 185 ILE A O 1
ATOM 1561 N N . MET A 1 186 ? 16.155 12.936 -0.953 1.00 96.62 186 MET A N 1
ATOM 1562 C CA . MET A 1 186 ? 15.121 13.292 0.017 1.00 96.62 186 MET A CA 1
ATOM 1563 C C . MET A 1 186 ? 15.395 12.588 1.347 1.00 96.62 186 MET A C 1
ATOM 1565 O O . MET A 1 186 ? 15.679 11.392 1.365 1.00 96.62 186 MET A O 1
ATOM 1569 N N . GLU A 1 187 ? 15.206 13.287 2.468 1.00 97.56 187 GLU A N 1
ATOM 1570 C CA . GLU A 1 187 ? 15.442 12.744 3.816 1.00 97.56 187 GLU A CA 1
ATOM 1571 C C . GLU A 1 187 ? 14.696 11.419 4.053 1.00 97.56 187 GLU A C 1
ATOM 1573 O O . GLU A 1 187 ? 15.259 10.451 4.558 1.00 97.56 187 GLU A O 1
ATOM 1578 N N . VAL A 1 188 ? 13.438 11.329 3.612 1.00 96.31 188 VAL A N 1
ATOM 1579 C CA . VAL A 1 188 ? 12.629 10.101 3.712 1.00 96.31 188 VAL A CA 1
ATOM 1580 C C . VAL A 1 188 ? 13.226 8.930 2.930 1.00 96.31 188 VAL A C 1
ATOM 1582 O O . VAL A 1 188 ? 13.134 7.783 3.370 1.00 96.31 188 VAL A O 1
ATOM 1585 N N . ARG A 1 189 ? 13.860 9.207 1.785 1.00 97.56 189 ARG A N 1
ATOM 1586 C CA . ARG A 1 189 ? 14.500 8.201 0.941 1.00 97.56 189 ARG A CA 1
ATOM 1587 C C . ARG A 1 189 ? 15.822 7.761 1.552 1.00 97.56 189 ARG A C 1
ATOM 1589 O O . ARG A 1 189 ? 16.045 6.560 1.670 1.00 97.56 189 ARG A O 1
ATOM 1596 N N . GLU A 1 190 ? 16.653 8.702 1.992 1.00 96.25 190 GLU A N 1
ATOM 1597 C CA . GLU A 1 190 ? 17.901 8.410 2.705 1.00 96.25 190 GLU A CA 1
ATOM 1598 C C . GLU A 1 190 ? 17.640 7.596 3.977 1.00 96.25 190 GLU A C 1
ATOM 1600 O O . GLU A 1 190 ? 18.334 6.610 4.240 1.00 96.25 190 GLU A O 1
ATOM 1605 N N . HIS A 1 191 ? 16.587 7.940 4.725 1.00 95.94 191 HIS A N 1
ATOM 1606 C CA . HIS A 1 191 ? 16.161 7.190 5.900 1.00 95.94 191 HIS A CA 1
ATOM 1607 C C . HIS A 1 191 ? 15.761 5.755 5.536 1.00 95.94 191 HIS A C 1
ATOM 1609 O O . HIS A 1 191 ? 16.222 4.818 6.190 1.00 95.94 191 HIS A O 1
ATOM 1615 N N . TYR A 1 192 ? 14.935 5.560 4.500 1.00 96.50 192 TYR A N 1
ATOM 1616 C CA . TYR A 1 192 ? 14.532 4.227 4.037 1.00 96.50 192 TYR A CA 1
ATOM 1617 C C . TYR A 1 192 ? 15.734 3.398 3.556 1.00 96.50 192 TYR A C 1
ATOM 1619 O O . TYR A 1 192 ? 15.884 2.240 3.939 1.00 96.50 192 TYR A O 1
ATOM 1627 N N . VAL A 1 193 ? 16.640 3.993 2.776 1.00 94.81 193 VAL A N 1
ATOM 1628 C CA . VAL A 1 193 ? 17.871 3.324 2.329 1.00 94.81 193 VAL A CA 1
ATOM 1629 C C . VAL A 1 193 ? 18.710 2.891 3.531 1.00 94.81 193 VAL A C 1
ATOM 1631 O O . VAL A 1 193 ? 19.074 1.723 3.628 1.00 94.81 193 VAL A O 1
ATOM 1634 N N . THR A 1 194 ? 18.958 3.802 4.473 1.00 92.88 194 THR A N 1
ATOM 1635 C CA . THR A 1 194 ? 19.832 3.563 5.630 1.00 92.88 194 THR A CA 1
ATOM 1636 C C . THR A 1 194 ? 19.276 2.503 6.577 1.00 92.88 194 THR A C 1
ATOM 1638 O O . THR A 1 194 ? 20.027 1.643 7.031 1.00 92.88 194 THR A O 1
ATOM 1641 N N . HIS A 1 195 ? 17.973 2.537 6.865 1.00 89.94 195 HIS A N 1
ATOM 1642 C CA . HIS A 1 195 ? 17.378 1.701 7.912 1.00 89.94 195 HIS A CA 1
ATOM 1643 C C . HIS A 1 195 ? 16.696 0.444 7.385 1.00 89.94 195 HIS A C 1
ATOM 1645 O O . HIS A 1 195 ? 16.512 -0.486 8.160 1.00 89.94 195 HIS A O 1
ATOM 1651 N N . VAL A 1 196 ? 16.331 0.390 6.102 1.00 91.31 196 VAL A N 1
ATOM 1652 C CA . VAL A 1 196 ? 15.679 -0.781 5.500 1.00 91.31 196 VAL A CA 1
ATOM 1653 C C . VAL A 1 196 ? 16.614 -1.442 4.500 1.00 91.31 196 VAL A C 1
ATOM 1655 O O . VAL A 1 196 ? 17.012 -2.584 4.709 1.00 91.31 196 VAL A O 1
ATOM 1658 N N . LEU A 1 197 ? 17.043 -0.740 3.447 1.00 89.88 197 LEU A N 1
ATOM 1659 C CA . LEU A 1 197 ? 17.794 -1.394 2.366 1.00 89.88 197 LEU A CA 1
ATOM 1660 C C . LEU A 1 197 ? 19.210 -1.828 2.773 1.00 89.88 197 LEU A C 1
ATOM 1662 O O . LEU A 1 197 ? 19.654 -2.908 2.380 1.00 89.88 197 LEU A O 1
ATOM 1666 N N . SER A 1 198 ? 19.900 -1.051 3.612 1.00 82.25 198 SER A N 1
ATOM 1667 C CA . SER A 1 198 ? 21.229 -1.418 4.122 1.00 82.25 198 SER A CA 1
ATOM 1668 C C . SER A 1 198 ? 21.210 -2.681 4.990 1.00 82.25 198 SER A C 1
ATOM 1670 O O . SER A 1 198 ? 22.212 -3.392 5.040 1.00 82.25 198 SER A O 1
ATOM 1672 N N . ARG A 1 199 ? 20.065 -3.030 5.605 1.00 72.50 199 ARG A N 1
ATOM 1673 C CA . ARG A 1 199 ? 19.899 -4.303 6.330 1.00 72.50 199 ARG A CA 1
ATOM 1674 C C . ARG A 1 199 ? 20.099 -5.497 5.393 1.00 72.50 199 ARG A C 1
ATOM 1676 O O . ARG A 1 199 ? 20.779 -6.450 5.757 1.00 72.50 199 ARG A O 1
ATOM 1683 N N . GLY A 1 200 ? 19.581 -5.424 4.164 1.00 59.38 200 GLY A N 1
ATOM 1684 C CA . GLY A 1 200 ? 19.772 -6.457 3.141 1.00 59.38 200 GLY A CA 1
ATOM 1685 C C . GLY A 1 200 ? 21.228 -6.601 2.681 1.00 59.38 200 GLY A C 1
ATOM 1686 O O . GLY A 1 200 ? 21.673 -7.710 2.385 1.00 59.38 200 GLY A O 1
ATOM 1687 N N . ALA A 1 201 ? 21.995 -5.505 2.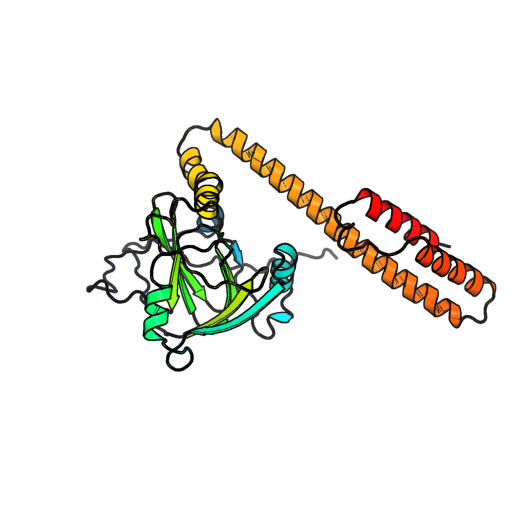676 1.00 55.72 201 ALA A N 1
ATOM 1688 C CA . ALA A 1 201 ? 23.426 -5.527 2.370 1.00 55.72 201 ALA A CA 1
ATOM 1689 C C . ALA A 1 201 ? 24.257 -6.152 3.509 1.00 55.72 201 ALA A C 1
ATOM 1691 O O . ALA A 1 201 ? 25.130 -6.976 3.235 1.00 55.72 201 ALA A O 1
ATOM 1692 N N . SER A 1 202 ? 23.944 -5.838 4.773 1.00 50.09 202 SER A N 1
ATOM 1693 C CA . SER A 1 202 ? 24.579 -6.464 5.947 1.00 50.09 202 SER A CA 1
ATOM 1694 C C . SER A 1 202 ? 24.173 -7.928 6.139 1.00 50.09 202 SER A C 1
ATOM 1696 O O . SER A 1 202 ? 24.997 -8.734 6.541 1.00 50.09 202 SER A O 1
ATOM 1698 N N . LEU A 1 203 ? 22.964 -8.348 5.752 1.00 50.53 203 LEU A N 1
ATOM 1699 C CA . LEU A 1 203 ? 22.592 -9.774 5.748 1.00 50.53 203 LEU A CA 1
ATOM 1700 C C . LEU A 1 203 ? 23.426 -10.609 4.757 1.00 50.53 203 LEU A C 1
ATOM 1702 O O . LEU A 1 203 ? 23.598 -11.813 4.954 1.00 50.53 203 LEU A O 1
ATOM 1706 N N . LYS A 1 204 ? 23.984 -9.978 3.715 1.00 52.81 204 LYS A N 1
ATOM 1707 C CA . LYS A 1 204 ? 24.941 -10.599 2.784 1.00 52.81 204 LYS A CA 1
ATOM 1708 C C . LYS A 1 204 ? 26.396 -10.553 3.300 1.00 52.81 204 LYS A C 1
ATOM 1710 O O . LYS A 1 204 ? 27.255 -11.204 2.705 1.00 52.81 204 LYS A O 1
ATOM 1715 N N . GLY A 1 205 ? 26.690 -9.834 4.392 1.00 48.88 205 GLY A N 1
ATOM 1716 C CA . GLY A 1 205 ? 28.036 -9.639 4.948 1.00 48.88 205 GLY A CA 1
ATOM 1717 C C . GLY A 1 205 ? 28.161 -10.063 6.417 1.00 48.88 205 GLY A C 1
ATOM 1718 O O . GLY A 1 205 ? 27.613 -9.415 7.284 1.00 48.88 205 GLY A O 1
ATOM 1719 N N . ASN A 1 206 ? 28.919 -11.137 6.677 1.00 47.31 206 ASN A N 1
ATOM 1720 C CA . ASN A 1 206 ? 29.407 -11.662 7.971 1.00 47.31 206 ASN A CA 1
ATOM 1721 C C . ASN A 1 206 ? 28.568 -11.486 9.268 1.00 47.31 206 ASN A C 1
ATOM 1723 O O . ASN A 1 206 ? 28.248 -10.400 9.729 1.00 47.31 206 ASN A O 1
ATOM 1727 N N . SER A 1 207 ? 28.426 -12.609 9.984 1.00 51.62 207 SER A N 1
ATOM 1728 C CA . SER A 1 207 ? 27.752 -12.822 11.284 1.00 51.62 207 SER A CA 1
ATOM 1729 C C . SER A 1 207 ? 27.935 -11.774 12.401 1.00 51.62 207 SER A C 1
ATOM 1731 O O . SER A 1 207 ? 27.159 -11.807 13.353 1.00 51.62 207 SER A O 1
ATOM 1733 N N . SER A 1 208 ? 28.940 -10.899 12.358 1.00 54.03 208 SER A N 1
ATOM 1734 C CA . SER A 1 208 ? 29.161 -9.872 13.385 1.00 54.03 208 SER A CA 1
ATOM 1735 C C . SER A 1 208 ? 28.175 -8.705 13.294 1.00 54.03 208 SER A C 1
ATOM 1737 O O . SER A 1 208 ? 27.774 -8.184 14.330 1.00 54.03 208 SER A O 1
ATOM 1739 N N . ASP A 1 209 ? 27.737 -8.335 12.086 1.00 55.03 209 ASP A N 1
ATOM 1740 C CA . ASP A 1 209 ? 26.829 -7.193 11.875 1.00 55.03 209 ASP A CA 1
ATOM 1741 C C . ASP A 1 209 ? 25.380 -7.529 12.264 1.00 55.03 209 ASP A C 1
ATOM 1743 O O . ASP A 1 209 ? 24.607 -6.659 12.664 1.00 55.03 209 ASP A O 1
ATOM 1747 N N . LEU A 1 210 ? 25.037 -8.820 12.244 1.00 52.03 210 LEU A N 1
ATOM 1748 C CA . LEU A 1 210 ? 23.757 -9.347 12.718 1.00 52.03 210 LEU A CA 1
ATOM 1749 C C . LEU A 1 210 ? 23.538 -9.124 14.218 1.00 52.03 210 LEU A C 1
ATOM 1751 O O . LEU A 1 210 ? 22.403 -8.911 14.628 1.00 52.03 210 LEU A O 1
ATOM 1755 N N . SER A 1 211 ? 24.601 -9.150 15.031 1.00 54.72 211 SER A N 1
ATOM 1756 C CA . SER A 1 211 ? 24.488 -8.967 16.486 1.00 54.72 211 SER A CA 1
ATOM 1757 C C . SER A 1 211 ? 24.024 -7.555 16.834 1.00 54.72 211 SER A C 1
ATOM 1759 O O . SER A 1 211 ? 23.092 -7.398 17.612 1.00 54.72 211 SER A O 1
ATOM 1761 N N . GLY A 1 212 ? 24.609 -6.532 16.201 1.00 53.03 212 GLY A N 1
ATOM 1762 C CA . GLY A 1 212 ? 24.215 -5.140 16.438 1.00 53.03 212 GLY A CA 1
ATOM 1763 C C . GLY A 1 212 ? 22.817 -4.810 15.903 1.00 53.03 212 GLY A C 1
ATOM 1764 O O . GLY A 1 212 ? 22.117 -3.973 16.464 1.00 53.03 212 GLY A O 1
ATOM 1765 N N . MET A 1 213 ? 22.376 -5.489 14.838 1.00 51.22 213 MET A N 1
ATOM 1766 C CA . MET A 1 213 ? 21.012 -5.343 14.316 1.00 51.22 213 MET A CA 1
ATOM 1767 C C . MET A 1 213 ? 19.961 -6.061 15.168 1.00 51.22 213 MET A C 1
ATOM 1769 O O . MET A 1 213 ? 18.861 -5.534 15.321 1.00 51.22 213 MET A O 1
ATOM 1773 N N . LEU A 1 214 ? 20.282 -7.242 15.707 1.00 54.94 214 LEU A N 1
ATOM 1774 C CA . LEU A 1 214 ? 19.430 -7.941 16.672 1.00 54.94 214 LEU A CA 1
ATOM 1775 C C . LEU A 1 214 ? 19.272 -7.110 17.944 1.00 54.94 214 LEU A C 1
ATOM 1777 O O . LEU A 1 214 ? 18.147 -6.909 18.376 1.00 54.94 214 LEU A O 1
ATOM 1781 N N . GLU A 1 215 ? 20.361 -6.532 18.456 1.00 57.81 215 GLU A N 1
ATOM 1782 C CA . GLU A 1 215 ? 20.307 -5.613 19.600 1.00 57.81 215 GLU A CA 1
ATOM 1783 C C . GLU A 1 215 ? 19.401 -4.398 19.317 1.00 57.81 215 GLU A C 1
ATOM 1785 O O . GLU A 1 215 ? 18.572 -4.041 20.149 1.00 57.81 215 GLU A O 1
ATOM 1790 N N . GLY A 1 216 ? 19.471 -3.804 18.118 1.00 54.34 216 GLY A N 1
ATOM 1791 C CA . GLY A 1 216 ? 18.590 -2.690 17.742 1.00 54.34 216 GLY A CA 1
ATOM 1792 C C . GLY A 1 216 ? 17.110 -3.072 17.584 1.00 54.34 216 GLY A C 1
ATOM 1793 O O . GLY A 1 216 ? 16.232 -2.265 17.888 1.00 54.34 216 GLY A O 1
ATOM 1794 N N . LEU A 1 217 ? 16.822 -4.293 17.121 1.00 59.62 217 LEU A N 1
ATOM 1795 C CA . LEU A 1 217 ? 15.460 -4.836 17.042 1.00 59.62 217 LEU A CA 1
ATOM 1796 C C . LEU A 1 217 ? 14.914 -5.203 18.421 1.00 59.62 217 LEU A C 1
ATOM 1798 O O . LEU A 1 217 ? 13.735 -4.971 18.669 1.00 59.62 217 LEU A O 1
ATOM 1802 N N . ASP A 1 218 ? 15.751 -5.735 19.310 1.00 63.00 218 ASP A N 1
ATOM 1803 C CA . ASP A 1 218 ? 15.389 -5.998 20.702 1.00 63.00 218 ASP A CA 1
ATOM 1804 C C . ASP A 1 218 ? 15.050 -4.679 21.414 1.00 63.00 218 ASP A C 1
ATOM 1806 O O . ASP A 1 218 ? 14.016 -4.590 22.073 1.00 63.00 218 ASP A O 1
ATOM 1810 N N . ASP A 1 219 ? 15.825 -3.613 21.185 1.00 61.38 219 ASP A N 1
ATOM 1811 C CA . ASP A 1 219 ? 15.531 -2.274 21.709 1.00 61.38 219 ASP A CA 1
ATOM 1812 C C . ASP A 1 219 ? 14.216 -1.688 21.156 1.00 61.38 219 ASP A C 1
ATOM 1814 O O . ASP A 1 219 ? 13.455 -1.051 21.891 1.00 61.38 219 ASP A O 1
ATOM 1818 N N . GLU A 1 220 ? 13.927 -1.859 19.860 1.00 64.56 220 GLU A N 1
ATOM 1819 C CA . GLU A 1 220 ? 12.652 -1.431 19.259 1.00 64.56 220 GLU A CA 1
ATOM 1820 C C . GLU A 1 220 ? 11.467 -2.266 19.760 1.00 64.56 220 GLU A C 1
ATOM 1822 O O . GLU A 1 220 ? 10.401 -1.712 20.041 1.00 64.56 220 GLU A O 1
ATOM 1827 N N . LEU A 1 221 ? 11.649 -3.578 19.920 1.00 66.94 221 LEU A N 1
ATOM 1828 C CA . LEU A 1 221 ? 10.635 -4.494 20.433 1.00 66.94 221 LEU A CA 1
ATOM 1829 C C . LEU A 1 221 ? 10.317 -4.207 21.902 1.00 66.94 221 LEU A C 1
ATOM 1831 O O . LEU A 1 221 ? 9.147 -4.205 22.279 1.00 66.94 221 LEU A O 1
ATOM 1835 N N . GLU A 1 222 ? 11.327 -3.919 22.723 1.00 71.44 222 GLU A N 1
ATOM 1836 C CA . GLU A 1 222 ? 11.138 -3.511 24.116 1.00 71.44 222 GLU A CA 1
ATOM 1837 C C . GLU A 1 222 ? 10.419 -2.161 24.212 1.00 71.44 222 GLU A C 1
ATOM 1839 O O . GLU A 1 222 ? 9.487 -2.018 25.003 1.00 71.44 222 GLU A O 1
ATOM 1844 N N . LYS A 1 223 ? 10.740 -1.189 23.344 1.00 69.19 223 LYS A N 1
ATOM 1845 C CA . LYS A 1 223 ? 9.970 0.067 23.252 1.00 69.19 223 LYS A CA 1
ATOM 1846 C C . LYS A 1 223 ? 8.520 -0.179 22.842 1.00 69.19 223 LYS A C 1
ATOM 1848 O O . LYS A 1 223 ? 7.617 0.437 23.401 1.00 69.19 223 LYS A O 1
ATOM 1853 N N . PHE A 1 224 ? 8.283 -1.069 21.880 1.00 68.31 224 PHE A N 1
ATOM 1854 C CA . PHE A 1 224 ? 6.932 -1.416 21.446 1.00 68.31 224 PHE A CA 1
ATOM 1855 C C . PHE A 1 224 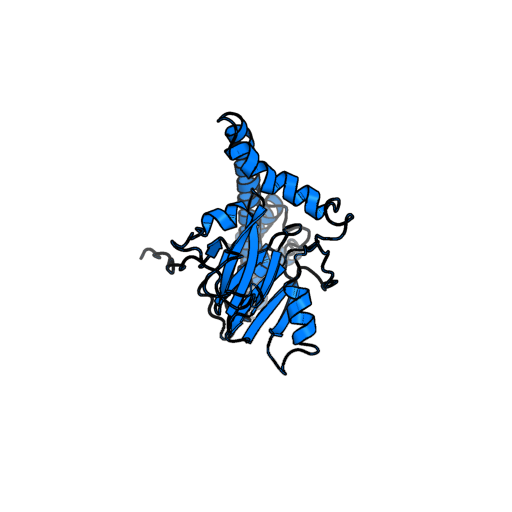? 6.133 -2.086 22.570 1.00 68.31 224 PHE A C 1
ATOM 1857 O O . PHE A 1 224 ? 5.004 -1.680 22.829 1.00 68.31 224 PHE A O 1
ATOM 1864 N N . ARG A 1 225 ? 6.729 -3.051 23.282 1.00 72.44 225 ARG A N 1
ATOM 1865 C CA . ARG A 1 225 ? 6.119 -3.700 24.454 1.00 72.44 225 ARG A CA 1
ATOM 1866 C C . ARG A 1 225 ? 5.805 -2.696 25.555 1.00 72.44 225 ARG A C 1
ATOM 1868 O O . ARG A 1 225 ? 4.685 -2.688 26.052 1.00 72.44 225 ARG A O 1
ATOM 1875 N N . ALA A 1 226 ? 6.747 -1.813 25.881 1.00 69.62 226 ALA A N 1
ATOM 1876 C CA . ALA A 1 226 ? 6.533 -0.761 26.869 1.00 69.62 226 ALA A CA 1
ATOM 1877 C C . ALA A 1 226 ? 5.369 0.161 26.469 1.00 69.62 226 ALA A C 1
ATOM 1879 O O . ALA A 1 226 ? 4.502 0.455 27.289 1.00 69.62 226 ALA A O 1
ATOM 1880 N N . ASN A 1 227 ? 5.294 0.557 25.195 1.00 69.31 227 ASN A N 1
ATOM 1881 C CA . ASN A 1 227 ? 4.187 1.362 24.679 1.00 69.31 227 ASN A CA 1
ATOM 1882 C C . ASN A 1 227 ? 2.851 0.604 24.713 1.00 69.31 227 ASN A C 1
ATOM 1884 O O . ASN A 1 227 ? 1.829 1.190 25.061 1.00 69.31 227 ASN A O 1
ATOM 1888 N N . GLN A 1 228 ? 2.843 -0.691 24.387 1.00 72.06 228 GLN A N 1
ATOM 1889 C CA . GLN A 1 228 ? 1.643 -1.523 24.465 1.00 72.06 228 GLN A CA 1
ATOM 1890 C C . GLN A 1 228 ? 1.133 -1.629 25.908 1.00 72.06 228 GLN A C 1
ATOM 1892 O O . GLN A 1 228 ? -0.054 -1.418 26.146 1.00 72.06 228 GLN A O 1
ATOM 1897 N N . GLU A 1 229 ? 2.017 -1.882 26.876 1.00 76.50 229 GLU A N 1
ATOM 1898 C CA . GLU A 1 229 ? 1.651 -1.934 28.296 1.00 76.50 229 GLU A CA 1
ATOM 1899 C C . GLU A 1 229 ? 1.061 -0.606 28.789 1.00 76.50 229 GLU A C 1
ATOM 1901 O O . GLU A 1 229 ? 0.122 -0.598 29.583 1.00 76.50 229 GLU A O 1
ATOM 1906 N N . ILE A 1 230 ? 1.585 0.523 28.308 1.00 74.94 230 ILE A N 1
ATOM 1907 C CA . ILE A 1 230 ? 1.060 1.857 28.619 1.00 74.94 230 ILE A CA 1
ATOM 1908 C C . ILE A 1 230 ? -0.348 2.052 28.034 1.00 74.94 230 ILE A C 1
ATOM 1910 O O . ILE A 1 230 ? -1.237 2.579 28.711 1.00 74.94 230 ILE A O 1
ATOM 1914 N N . VAL A 1 231 ? -0.578 1.617 26.791 1.00 69.75 231 VAL A N 1
ATOM 1915 C CA . VAL A 1 231 ? -1.894 1.695 26.136 1.00 69.75 231 VAL A CA 1
ATOM 1916 C C . VAL A 1 231 ? -2.919 0.827 26.865 1.00 69.75 231 VAL A C 1
ATOM 1918 O O . VAL A 1 231 ? -4.025 1.295 27.140 1.00 69.75 231 VAL A O 1
ATOM 1921 N N . GLU A 1 232 ? -2.554 -0.406 27.219 1.00 77.19 232 GLU A N 1
ATOM 1922 C CA . GLU A 1 232 ? -3.406 -1.320 27.988 1.00 77.19 232 GLU A CA 1
ATOM 1923 C C . GLU A 1 232 ? -3.755 -0.731 29.363 1.00 77.19 232 GLU A C 1
ATOM 1925 O O . GLU A 1 232 ? -4.934 -0.648 29.709 1.00 77.19 232 GLU A O 1
ATOM 1930 N N . ALA A 1 233 ? -2.768 -0.203 30.095 1.00 75.75 233 ALA A N 1
ATOM 1931 C CA . ALA A 1 233 ? -3.000 0.450 31.384 1.00 75.75 233 ALA A CA 1
ATOM 1932 C C . ALA A 1 233 ? -3.919 1.681 31.262 1.00 75.75 233 ALA A C 1
ATOM 1934 O O . ALA A 1 233 ? -4.798 1.896 32.097 1.00 75.75 233 ALA A O 1
ATOM 1935 N N . THR A 1 234 ? -3.772 2.473 30.195 1.00 75.31 234 THR A N 1
ATOM 1936 C CA . THR A 1 234 ? -4.615 3.656 29.942 1.00 75.31 234 THR A CA 1
ATOM 1937 C C . THR A 1 234 ? -6.062 3.267 29.607 1.00 75.31 234 THR A C 1
ATOM 1939 O O . THR A 1 234 ? -7.013 3.949 30.012 1.00 75.31 234 THR A O 1
ATOM 1942 N N . LEU A 1 235 ? -6.255 2.166 28.873 1.00 77.50 235 LEU A N 1
ATOM 1943 C CA . LEU A 1 235 ? -7.577 1.601 28.590 1.00 77.50 235 LEU A CA 1
ATOM 1944 C C . LEU A 1 235 ? -8.249 1.097 29.871 1.00 77.50 235 LEU A C 1
ATOM 1946 O O . LEU A 1 235 ? -9.422 1.400 30.102 1.00 77.50 235 LEU A O 1
ATOM 1950 N N . ASP A 1 236 ? -7.508 0.387 30.720 1.00 79.88 236 ASP A N 1
ATOM 1951 C CA . ASP A 1 236 ? -8.007 -0.092 32.007 1.00 79.88 236 ASP A CA 1
ATOM 1952 C C . ASP A 1 236 ? -8.363 1.066 32.951 1.00 79.88 236 ASP A C 1
ATOM 1954 O O . ASP A 1 236 ? -9.443 1.050 33.547 1.00 79.88 236 ASP A O 1
ATOM 1958 N N . GLU A 1 237 ? -7.540 2.122 33.008 1.00 81.00 237 GLU A N 1
ATOM 1959 C CA . GLU A 1 237 ? -7.848 3.360 33.744 1.00 81.00 237 GLU A CA 1
ATOM 1960 C C . GLU A 1 237 ? -9.147 3.997 33.254 1.00 81.00 237 GLU A C 1
ATOM 1962 O O . GLU A 1 237 ? -10.026 4.332 34.052 1.00 81.00 237 GLU A O 1
ATOM 1967 N N . SER A 1 238 ? -9.311 4.106 31.936 1.00 78.94 238 SER A N 1
ATOM 1968 C CA . SER A 1 238 ? -10.514 4.678 31.329 1.00 78.94 238 SER A CA 1
ATOM 1969 C C . SER A 1 238 ? -11.770 3.868 31.668 1.00 78.94 238 SER A C 1
ATOM 1971 O O . SER A 1 238 ? -12.820 4.445 31.972 1.00 78.94 238 SER A O 1
ATOM 1973 N N . ASN A 1 239 ? -11.670 2.536 31.661 1.00 81.94 239 ASN A N 1
ATOM 1974 C CA . ASN A 1 239 ? -12.766 1.642 32.031 1.00 81.94 239 ASN A CA 1
ATOM 1975 C C . ASN A 1 239 ? -13.119 1.767 33.519 1.00 81.94 239 ASN A C 1
ATOM 1977 O O . ASN A 1 239 ? -14.293 1.936 33.861 1.00 81.94 239 ASN A O 1
ATOM 1981 N N . LEU A 1 240 ? -12.113 1.758 34.399 1.00 82.44 240 LEU A N 1
ATOM 1982 C CA . LEU A 1 240 ? -12.310 1.892 35.841 1.00 82.44 240 LEU A CA 1
ATOM 1983 C C . LEU A 1 240 ? -12.919 3.253 36.200 1.00 82.44 240 LEU A C 1
ATOM 1985 O O . LEU A 1 240 ? -13.831 3.330 37.026 1.00 82.44 240 LEU A O 1
ATOM 1989 N N . TYR A 1 241 ? -12.479 4.323 35.534 1.00 82.25 241 TYR A N 1
ATOM 1990 C CA . TYR A 1 241 ? -13.049 5.658 35.690 1.00 82.25 241 TYR A CA 1
ATOM 1991 C C . TYR A 1 241 ? -14.519 5.706 35.249 1.00 82.25 241 TYR A C 1
ATOM 1993 O O . TYR A 1 241 ? -15.365 6.283 35.938 1.00 82.25 241 TYR A O 1
ATOM 2001 N N . ALA A 1 242 ? -14.857 5.070 34.122 1.00 81.94 242 ALA A N 1
ATOM 2002 C CA . ALA A 1 242 ? -16.233 4.993 33.638 1.00 81.94 242 ALA A CA 1
ATOM 2003 C C . ALA A 1 242 ? -17.149 4.232 34.611 1.00 81.94 242 ALA A C 1
ATOM 2005 O O . ALA A 1 242 ? -18.295 4.637 34.827 1.00 81.94 242 ALA A O 1
ATOM 2006 N N . ASP A 1 243 ? -16.656 3.158 35.226 1.00 83.00 243 ASP A N 1
ATOM 2007 C CA . ASP A 1 243 ? -17.403 2.401 36.231 1.00 83.00 243 ASP A CA 1
ATOM 2008 C C . ASP A 1 243 ? -17.558 3.176 37.542 1.00 83.00 243 ASP A C 1
ATOM 2010 O O . ASP A 1 243 ? -18.668 3.256 38.077 1.00 83.00 243 ASP A O 1
ATOM 2014 N N . ALA A 1 244 ? -16.503 3.849 38.004 1.00 78.25 244 ALA A N 1
ATOM 2015 C CA . ALA A 1 244 ? -16.574 4.747 39.152 1.00 78.25 244 ALA A CA 1
ATOM 2016 C C . ALA A 1 244 ? -17.572 5.893 38.933 1.00 78.25 244 ALA A C 1
ATOM 2018 O O . ALA A 1 244 ? -18.328 6.243 39.843 1.00 78.25 244 ALA A O 1
ATOM 2019 N N . LEU A 1 245 ? -17.664 6.433 37.714 1.00 80.62 245 LEU A N 1
ATOM 2020 C CA . LEU A 1 245 ? -18.654 7.453 37.373 1.00 80.62 245 LEU A CA 1
ATOM 2021 C C . LEU A 1 245 ? -20.092 6.919 37.465 1.00 80.62 245 LEU A C 1
ATOM 2023 O O . LEU A 1 245 ? -20.965 7.619 37.982 1.00 80.62 245 LEU A O 1
ATOM 2027 N N . LYS A 1 246 ? -20.353 5.684 37.012 1.00 83.19 246 LYS A N 1
ATOM 2028 C CA . LYS A 1 246 ? -21.677 5.042 37.149 1.00 83.19 246 LYS A CA 1
ATOM 2029 C C . LYS A 1 246 ? -22.047 4.851 38.622 1.00 83.19 246 LYS A C 1
ATOM 2031 O O . LYS A 1 246 ? -23.176 5.151 39.012 1.00 83.19 246 LYS A O 1
ATOM 2036 N N . VAL A 1 247 ? -21.094 4.402 39.440 1.00 78.81 247 VAL A N 1
ATOM 2037 C CA . VAL A 1 247 ? -21.268 4.225 40.891 1.00 78.81 247 VAL A CA 1
ATOM 2038 C C . VAL A 1 247 ? -21.560 5.567 41.573 1.00 78.81 247 VAL A C 1
ATOM 2040 O O . VAL A 1 247 ? -22.561 5.702 42.277 1.00 78.81 247 VAL A O 1
ATOM 2043 N N . ALA A 1 248 ? -20.779 6.607 41.276 1.00 72.62 248 ALA A N 1
ATOM 2044 C CA . ALA A 1 248 ? -21.007 7.957 41.791 1.00 72.62 248 ALA A CA 1
ATOM 2045 C C . ALA A 1 248 ? -22.353 8.562 41.337 1.00 72.62 248 ALA A C 1
ATOM 2047 O O . ALA A 1 248 ? -22.975 9.333 42.068 1.00 72.62 248 ALA A O 1
ATOM 2048 N N . GLN A 1 249 ? -22.844 8.225 40.141 1.00 76.94 249 GLN A N 1
ATOM 2049 C CA . GLN A 1 249 ? -24.166 8.659 39.676 1.00 76.94 249 GLN A CA 1
ATOM 2050 C C . GLN A 1 249 ? -25.306 7.968 40.435 1.00 76.94 249 GLN A C 1
ATOM 2052 O O . GLN A 1 249 ? -26.291 8.633 40.764 1.00 76.94 249 GLN A O 1
ATOM 2057 N N . ALA A 1 250 ? -25.157 6.685 40.779 1.00 70.19 250 ALA A N 1
ATOM 2058 C CA . ALA A 1 250 ? -26.127 5.949 41.594 1.00 70.19 250 ALA A CA 1
ATOM 2059 C C . ALA A 1 250 ? -26.283 6.538 43.015 1.00 70.19 250 ALA A C 1
ATOM 2061 O O . ALA A 1 250 ? -27.370 6.459 43.598 1.00 70.19 250 ALA A O 1
ATOM 2062 N N . ALA A 1 251 ? -25.245 7.217 43.531 1.00 64.88 251 ALA A N 1
ATOM 2063 C CA . ALA A 1 251 ? -25.255 7.943 44.810 1.00 64.88 251 ALA A CA 1
ATOM 2064 C C . ALA A 1 251 ? -26.425 8.916 44.939 1.00 64.88 251 ALA A C 1
ATOM 2066 O O . ALA A 1 251 ? -27.063 9.007 45.984 1.00 64.88 251 ALA A O 1
ATOM 2067 N N . LYS A 1 252 ? -26.734 9.626 43.848 1.00 63.97 252 LYS A N 1
ATOM 2068 C CA . LYS A 1 252 ? -27.754 10.684 43.821 1.00 63.97 252 LYS A CA 1
ATOM 2069 C C . LYS A 1 252 ? -29.182 10.155 43.972 1.00 63.97 252 LYS A C 1
ATOM 2071 O O . LYS A 1 252 ? -30.107 10.952 44.088 1.00 63.97 252 LYS A O 1
ATOM 2076 N N . SER A 1 253 ? -29.359 8.835 43.948 1.00 67.19 253 SER A N 1
ATOM 2077 C CA . SER A 1 253 ? -30.652 8.152 44.023 1.00 67.19 253 SER A CA 1
ATOM 2078 C C . SER A 1 253 ? -30.806 7.207 45.221 1.00 67.19 253 SER A C 1
ATOM 2080 O O . SER A 1 253 ? -31.875 6.619 45.371 1.00 67.19 253 SER A O 1
ATOM 2082 N N . SER A 1 254 ? -29.778 7.040 46.064 1.00 67.94 254 SER A N 1
ATOM 2083 C CA . SER A 1 254 ? -29.862 6.155 47.236 1.00 67.94 254 SER A CA 1
ATOM 2084 C C . SER A 1 254 ? -30.670 6.801 48.367 1.00 67.94 254 SER A C 1
ATOM 2086 O O . SER A 1 254 ? -30.463 7.968 48.685 1.00 67.94 254 SER A O 1
ATOM 2088 N N . ALA A 1 255 ? -31.565 6.031 48.991 1.00 70.44 255 ALA A N 1
ATOM 2089 C CA . ALA A 1 255 ? -32.298 6.422 50.202 1.00 70.44 255 ALA A CA 1
ATOM 2090 C C . ALA A 1 255 ? -31.636 5.910 51.501 1.00 70.44 255 ALA A C 1
ATOM 2092 O O . ALA A 1 255 ? -32.170 6.126 52.585 1.00 70.44 255 ALA A O 1
ATOM 2093 N N . ASP A 1 256 ? -30.511 5.199 51.380 1.00 80.50 256 ASP A N 1
ATOM 2094 C CA . ASP A 1 256 ? -29.706 4.691 52.492 1.00 80.50 256 ASP A CA 1
ATOM 2095 C C . ASP A 1 256 ? -28.503 5.619 52.722 1.00 80.50 256 ASP A C 1
ATOM 2097 O O . ASP A 1 256 ? -27.693 5.821 51.809 1.00 80.50 256 ASP A O 1
ATOM 2101 N N . ASP A 1 257 ? -28.414 6.189 53.927 1.00 75.56 257 ASP A N 1
ATOM 2102 C CA . ASP A 1 257 ? -27.418 7.194 54.316 1.00 75.56 257 ASP A CA 1
ATOM 2103 C C . ASP A 1 257 ? -25.980 6.639 54.369 1.00 75.56 257 ASP A C 1
ATOM 2105 O O . ASP A 1 257 ? -25.033 7.369 54.055 1.00 75.56 257 ASP A O 1
ATOM 2109 N N . ASP A 1 258 ? -25.783 5.356 54.711 1.00 75.81 258 ASP A N 1
ATOM 2110 C CA . ASP A 1 258 ? -24.444 4.735 54.724 1.00 75.81 258 ASP A CA 1
ATOM 2111 C C . ASP A 1 258 ? -23.954 4.516 53.289 1.00 75.81 258 ASP A C 1
ATOM 2113 O O . ASP A 1 258 ? -22.830 4.876 52.927 1.00 75.81 258 ASP A O 1
ATOM 2117 N N . VAL A 1 259 ? -24.853 4.031 52.427 1.00 74.50 259 VAL A N 1
ATOM 2118 C CA . VAL A 1 259 ? -24.593 3.869 50.992 1.00 74.50 259 VAL A CA 1
ATOM 2119 C C . VAL A 1 259 ? -24.337 5.226 50.332 1.00 74.50 259 VAL A C 1
ATOM 2121 O O . VAL A 1 259 ? -23.389 5.366 49.561 1.00 74.50 259 VAL A O 1
ATOM 2124 N N . ALA A 1 260 ? -25.118 6.259 50.658 1.00 72.50 260 ALA A N 1
ATOM 2125 C CA . ALA A 1 260 ? -24.913 7.606 50.130 1.00 72.50 260 ALA A CA 1
ATOM 2126 C C . ALA A 1 260 ? -23.549 8.189 50.539 1.00 72.50 260 ALA A C 1
ATOM 2128 O O . ALA A 1 260 ? -22.879 8.818 49.718 1.00 72.50 260 ALA A O 1
ATOM 2129 N N . THR A 1 261 ? -23.106 7.934 51.775 1.00 77.50 261 THR A N 1
ATOM 2130 C CA . THR A 1 261 ? -21.805 8.393 52.286 1.00 77.50 261 THR A CA 1
ATOM 2131 C C . THR A 1 261 ? -20.639 7.723 51.555 1.00 77.50 261 THR A C 1
ATOM 2133 O O . THR A 1 261 ? -19.721 8.411 51.103 1.00 77.50 261 THR A O 1
ATOM 2136 N N . ARG A 1 262 ? -20.689 6.397 51.365 1.00 74.31 262 ARG A N 1
ATOM 2137 C CA . ARG A 1 262 ? -19.665 5.647 50.610 1.00 74.31 262 ARG A CA 1
ATOM 2138 C C . ARG A 1 262 ? -19.588 6.096 49.152 1.00 74.31 262 ARG A C 1
ATOM 2140 O O . ARG A 1 262 ? -18.511 6.367 48.631 1.00 74.31 262 ARG A O 1
ATOM 2147 N N . LEU A 1 263 ? -20.737 6.269 48.502 1.00 77.81 263 LEU A N 1
ATOM 2148 C CA . LEU A 1 263 ? -20.787 6.701 47.107 1.00 77.81 263 LEU A CA 1
ATOM 2149 C C . LEU A 1 263 ? -20.352 8.171 46.920 1.00 77.81 263 LEU A C 1
ATOM 2151 O O . LEU A 1 263 ? -19.789 8.521 45.880 1.00 77.81 263 LEU A O 1
ATOM 2155 N N . ALA A 1 264 ? -20.554 9.033 47.923 1.00 74.69 264 ALA A N 1
ATOM 2156 C CA . ALA A 1 264 ? -20.025 10.399 47.925 1.00 74.69 264 ALA A CA 1
ATOM 2157 C C . ALA A 1 264 ? -18.488 10.434 47.995 1.00 74.69 264 ALA A C 1
ATOM 2159 O O . ALA A 1 264 ? -17.872 11.301 47.372 1.00 74.69 264 ALA A O 1
ATOM 2160 N N . LEU A 1 265 ? -17.865 9.472 48.685 1.00 78.19 265 LEU A N 1
ATOM 2161 C CA . LEU A 1 265 ? -16.408 9.335 48.729 1.00 78.19 265 LEU A CA 1
ATOM 2162 C C . LEU A 1 265 ? -15.833 8.986 47.347 1.00 78.19 265 LEU A C 1
ATOM 2164 O O . LEU A 1 265 ? -14.864 9.608 46.918 1.00 78.19 265 LEU A O 1
ATOM 2168 N N . VAL A 1 266 ? -16.482 8.082 46.603 1.00 80.00 266 VAL A N 1
ATOM 2169 C CA . VAL A 1 266 ? -16.119 7.773 45.204 1.00 80.00 266 VAL A CA 1
ATOM 2170 C C . VAL A 1 266 ? -16.189 9.031 44.331 1.00 80.00 266 VAL A C 1
ATOM 2172 O O . VAL A 1 266 ? -15.267 9.319 43.568 1.00 80.00 266 VAL A O 1
ATOM 2175 N N . ALA A 1 267 ? -17.247 9.835 44.479 1.00 78.00 267 ALA A N 1
ATOM 2176 C CA . ALA A 1 267 ? -17.400 11.088 43.741 1.00 78.00 267 ALA A CA 1
ATOM 2177 C C . ALA A 1 267 ? -16.312 12.125 44.081 1.00 78.00 267 ALA A C 1
ATOM 2179 O O . ALA A 1 267 ? -15.863 12.854 43.196 1.00 78.00 267 ALA A O 1
ATOM 2180 N N . GLN A 1 268 ? -15.876 12.189 45.343 1.00 80.81 268 GLN A N 1
ATOM 2181 C CA . GLN A 1 268 ? -14.784 13.062 45.773 1.00 80.81 268 GLN A CA 1
ATOM 2182 C C . GLN A 1 268 ? -13.438 12.611 45.188 1.00 80.81 268 GLN A C 1
ATOM 2184 O O . GLN A 1 268 ? -12.674 13.448 44.706 1.00 80.81 268 GLN A O 1
ATOM 2189 N N . THR A 1 269 ? -13.173 11.301 45.154 1.00 80.56 269 THR A N 1
ATOM 2190 C CA . THR A 1 269 ? -11.970 10.749 44.516 1.00 80.56 269 THR A CA 1
ATOM 2191 C C . THR A 1 269 ? -11.929 11.075 43.023 1.00 80.56 269 THR A C 1
ATOM 2193 O O . THR A 1 269 ? -10.894 11.519 42.540 1.00 80.56 269 THR A O 1
ATOM 2196 N N . LEU A 1 270 ? -13.052 10.977 42.301 1.00 79.44 270 LEU A N 1
ATOM 2197 C CA . LEU A 1 270 ? -13.119 11.342 40.875 1.00 79.44 270 LEU A CA 1
ATOM 2198 C C . LEU A 1 270 ? -12.807 12.823 40.594 1.00 79.44 270 LEU A C 1
ATOM 2200 O O . LEU A 1 270 ? -12.352 13.154 39.501 1.00 79.44 270 LEU A O 1
ATOM 2204 N N . GLN A 1 271 ? -13.068 13.718 41.554 1.00 81.25 271 GLN A N 1
ATOM 2205 C CA . GLN A 1 271 ? -12.711 15.139 41.442 1.00 81.25 271 GLN A CA 1
ATOM 2206 C C . GLN A 1 271 ? -11.225 15.386 41.714 1.00 81.25 271 GLN A C 1
ATOM 2208 O O . GLN A 1 271 ? -10.632 16.271 41.101 1.00 81.25 271 GLN A O 1
ATOM 2213 N N . ALA A 1 272 ? -10.636 14.626 42.640 1.00 81.81 272 ALA A N 1
ATOM 2214 C CA . ALA A 1 272 ? -9.221 14.724 42.986 1.00 81.81 272 ALA A CA 1
ATOM 2215 C C . ALA A 1 272 ? -8.311 14.030 41.958 1.00 81.81 272 ALA A C 1
ATOM 2217 O O . ALA A 1 272 ? -7.169 14.447 41.776 1.00 81.81 272 ALA A O 1
ATOM 2218 N N . VAL A 1 273 ? -8.827 12.999 41.285 1.00 80.31 273 VAL A N 1
ATOM 2219 C CA . VAL A 1 273 ? -8.106 12.150 40.333 1.00 80.31 273 VAL A CA 1
ATOM 2220 C C . VAL A 1 273 ? -8.811 12.219 38.973 1.00 80.31 273 VAL A C 1
ATOM 2222 O O . VAL A 1 273 ? -9.622 11.348 38.659 1.00 80.31 273 VAL A O 1
ATOM 2225 N N . PRO A 1 274 ? -8.588 13.280 38.176 1.00 72.81 274 PRO A N 1
ATOM 2226 C CA . PRO A 1 274 ? -9.150 13.370 36.833 1.00 72.81 274 PRO A CA 1
ATOM 2227 C C . PRO A 1 274 ? -8.536 12.302 35.911 1.00 72.81 274 PRO A C 1
ATOM 2229 O O . PRO A 1 274 ? -7.398 11.883 36.145 1.00 72.81 274 PRO A O 1
ATOM 2232 N N . PRO A 1 275 ? -9.257 11.882 34.854 1.00 71.56 275 PRO A N 1
ATOM 2233 C CA . PRO A 1 275 ? -8.757 10.871 33.933 1.00 71.56 275 PRO A CA 1
ATOM 2234 C C . PRO A 1 275 ? -7.521 11.387 33.190 1.00 71.56 275 PRO A C 1
ATOM 2236 O O . PRO A 1 275 ? -7.379 12.598 32.971 1.00 71.56 275 PRO A O 1
ATOM 2239 N N . ALA A 1 276 ? -6.659 10.459 32.774 1.00 69.56 276 ALA A N 1
ATOM 2240 C CA . ALA A 1 276 ? -5.513 10.745 31.918 1.00 69.56 276 ALA A CA 1
ATOM 2241 C C . ALA A 1 276 ? -5.883 11.652 30.730 1.00 69.56 276 ALA A C 1
ATOM 2243 O O . ALA A 1 276 ? -6.825 11.373 29.982 1.00 69.56 276 ALA A O 1
ATOM 2244 N N . LYS A 1 277 ? -5.125 12.734 30.522 1.00 65.94 277 LYS A N 1
ATOM 2245 C CA . LYS A 1 277 ? -5.159 13.458 29.246 1.00 65.94 277 LYS A CA 1
ATOM 2246 C C . LYS A 1 277 ? -4.351 12.676 28.214 1.00 65.94 277 LYS A C 1
ATOM 2248 O O . LYS A 1 277 ? -3.395 11.998 28.570 1.00 65.94 277 LYS A O 1
ATOM 2253 N N . ALA A 1 278 ? -4.681 12.833 26.932 1.00 55.97 278 ALA A N 1
ATOM 2254 C CA . ALA A 1 278 ? -3.958 12.185 25.831 1.00 55.97 278 ALA A CA 1
ATOM 2255 C C . ALA A 1 278 ? -2.454 12.535 25.780 1.00 55.97 278 ALA A C 1
ATOM 2257 O O . ALA A 1 278 ? -1.675 11.813 25.178 1.00 55.97 278 ALA A O 1
ATOM 2258 N N . GLU A 1 279 ? -2.042 13.639 26.406 1.00 55.81 279 GLU A N 1
ATOM 2259 C CA . GLU A 1 279 ? -0.636 14.051 26.514 1.00 55.81 279 GLU A CA 1
ATOM 2260 C C . GLU A 1 279 ? 0.089 13.371 27.694 1.00 55.81 279 GLU A C 1
ATOM 2262 O O . GLU A 1 279 ? 1.308 13.223 27.661 1.00 55.81 279 GLU A O 1
ATOM 2267 N N . ASP A 1 280 ? -0.661 12.909 28.704 1.00 55.12 280 ASP A N 1
ATOM 2268 C CA . ASP A 1 280 ? -0.151 12.242 29.912 1.00 55.12 280 ASP A CA 1
ATOM 2269 C C . ASP A 1 280 ? -0.131 10.707 29.766 1.00 55.12 280 ASP A C 1
ATOM 2271 O O . ASP A 1 280 ? 0.357 10.002 30.648 1.00 55.12 280 ASP A O 1
ATOM 2275 N N . SER A 1 281 ? -0.660 10.163 28.663 1.00 58.44 281 SER A N 1
ATOM 2276 C CA . SER A 1 281 ? -0.764 8.718 28.415 1.00 58.44 281 SER A CA 1
ATOM 2277 C C . SER A 1 281 ? 0.565 8.053 28.059 1.00 58.44 281 SER A C 1
ATOM 2279 O O . SER A 1 281 ? 0.548 6.935 27.573 1.00 58.44 281 SER A O 1
ATOM 2281 N N . ASN A 1 282 ? 1.701 8.728 28.248 1.00 61.81 282 ASN A N 1
ATOM 2282 C CA . ASN A 1 282 ? 3.039 8.173 28.027 1.00 61.81 282 ASN A CA 1
ATOM 2283 C C . ASN A 1 282 ? 3.768 7.848 29.348 1.00 61.81 282 ASN A C 1
ATOM 2285 O O . ASN A 1 282 ? 4.899 7.369 29.311 1.00 61.81 282 ASN A O 1
ATOM 2289 N N . ASP A 1 283 ? 3.146 8.108 30.506 1.00 75.94 283 ASP A N 1
ATOM 2290 C CA . ASP A 1 283 ? 3.718 7.860 31.836 1.00 75.94 283 ASP A CA 1
ATOM 2291 C C . ASP A 1 283 ? 2.941 6.753 32.573 1.00 75.94 283 ASP A C 1
ATOM 2293 O O . ASP A 1 283 ? 1.878 6.982 33.159 1.00 75.94 283 ASP A O 1
ATOM 2297 N N . LYS A 1 284 ? 3.484 5.528 32.534 1.00 77.62 284 LYS A N 1
ATOM 2298 C CA . LYS A 1 284 ? 2.875 4.335 33.146 1.00 77.62 284 LYS A CA 1
ATOM 2299 C C . LYS A 1 284 ? 2.715 4.464 34.661 1.00 77.62 284 LYS A C 1
ATOM 2301 O O . LYS A 1 284 ? 1.694 4.057 35.205 1.00 77.62 284 LYS A O 1
ATOM 2306 N N . GLU A 1 285 ? 3.699 5.042 35.347 1.00 81.94 285 GLU A N 1
ATOM 2307 C CA . GLU A 1 285 ? 3.689 5.148 36.810 1.00 81.94 285 GLU A CA 1
ATOM 2308 C C . GLU A 1 285 ? 2.566 6.083 37.280 1.00 81.94 285 GLU A C 1
ATOM 2310 O O . GLU A 1 285 ? 1.871 5.809 38.268 1.00 81.94 285 GLU A O 1
ATOM 2315 N N . ALA A 1 286 ? 2.325 7.156 36.522 1.00 79.06 286 ALA A N 1
ATOM 2316 C CA . ALA A 1 286 ? 1.200 8.050 36.753 1.00 79.06 286 ALA A CA 1
ATOM 2317 C C . ALA A 1 286 ? -0.155 7.342 36.545 1.00 79.06 286 ALA A C 1
ATOM 2319 O O . ALA A 1 286 ? -1.046 7.482 37.389 1.00 79.06 286 ALA A O 1
ATOM 2320 N N . VAL A 1 287 ? -0.303 6.558 35.467 1.00 78.94 287 VAL A N 1
ATOM 2321 C CA . VAL A 1 287 ? -1.511 5.755 35.180 1.00 78.94 287 VAL A CA 1
ATOM 2322 C C . VAL A 1 287 ? -1.782 4.741 36.301 1.00 78.94 287 VAL A C 1
ATOM 2324 O O . VAL A 1 287 ? -2.878 4.719 36.868 1.00 78.94 287 VAL A O 1
ATOM 2327 N N . ASP A 1 288 ? -0.770 3.973 36.707 1.00 82.69 288 ASP A N 1
ATOM 2328 C CA . ASP A 1 288 ? -0.876 2.954 37.762 1.00 82.69 288 ASP A CA 1
ATOM 2329 C C . ASP A 1 288 ? -1.245 3.562 39.127 1.00 82.69 288 ASP A C 1
ATOM 2331 O O . ASP A 1 288 ? -2.043 3.005 39.897 1.00 82.69 288 ASP A O 1
ATOM 2335 N N . THR A 1 289 ? -0.713 4.750 39.427 1.00 85.25 289 THR A N 1
ATOM 2336 C CA . THR A 1 289 ? -1.039 5.489 40.653 1.00 85.25 289 THR A CA 1
ATOM 2337 C C . THR A 1 289 ? -2.515 5.889 40.683 1.00 85.25 289 THR A C 1
ATOM 2339 O O . THR A 1 289 ? -3.188 5.687 41.701 1.00 85.25 289 THR A O 1
ATOM 2342 N N . ARG A 1 290 ? -3.052 6.411 39.571 1.00 83.88 290 ARG A N 1
ATOM 2343 C CA . ARG A 1 290 ? -4.476 6.777 39.460 1.00 83.88 290 ARG A CA 1
ATOM 2344 C C . ARG A 1 290 ? -5.379 5.551 39.554 1.00 83.88 290 ARG A C 1
ATOM 2346 O O . ARG A 1 290 ? -6.345 5.566 40.317 1.00 83.88 290 ARG A O 1
ATOM 2353 N N . MET A 1 291 ? -5.028 4.473 38.853 1.00 84.75 291 MET A N 1
ATOM 2354 C CA . MET A 1 291 ? -5.713 3.178 38.925 1.00 84.75 291 MET A CA 1
ATOM 2355 C C . MET A 1 291 ? -5.817 2.662 40.362 1.00 84.75 291 MET A C 1
ATOM 2357 O O . MET A 1 291 ? -6.895 2.269 40.810 1.00 84.75 291 MET A O 1
ATOM 2361 N N . THR A 1 292 ? -4.724 2.736 41.124 1.00 86.69 292 THR A N 1
ATOM 2362 C CA . THR A 1 292 ? -4.697 2.320 42.533 1.00 86.69 292 THR A CA 1
ATOM 2363 C C . THR A 1 292 ? -5.634 3.168 43.398 1.00 86.69 292 THR A C 1
ATOM 2365 O O . THR A 1 292 ? -6.382 2.634 44.222 1.00 86.69 292 THR A O 1
ATOM 2368 N N . GLN A 1 293 ? -5.635 4.489 43.202 1.00 84.00 293 GLN A N 1
ATOM 2369 C CA . GLN A 1 293 ? -6.506 5.411 43.938 1.00 84.00 293 GLN A CA 1
ATOM 2370 C C . GLN A 1 293 ? -7.992 5.175 43.626 1.00 84.00 293 GLN A C 1
ATOM 2372 O O . GLN A 1 293 ? -8.815 5.124 44.545 1.00 84.00 293 GLN A O 1
ATOM 2377 N N . LEU A 1 294 ? -8.331 4.978 42.348 1.00 82.38 294 LEU A N 1
ATOM 2378 C CA . LEU A 1 294 ? -9.689 4.654 41.903 1.00 82.38 294 LEU A CA 1
ATOM 2379 C C . LEU A 1 294 ? -10.143 3.289 42.437 1.00 82.38 294 LEU A C 1
ATOM 2381 O O . LEU A 1 294 ? -11.247 3.175 42.969 1.00 82.38 294 LEU A O 1
ATOM 2385 N N . GLY A 1 295 ? -9.282 2.272 42.366 1.00 81.94 295 GLY A N 1
ATOM 2386 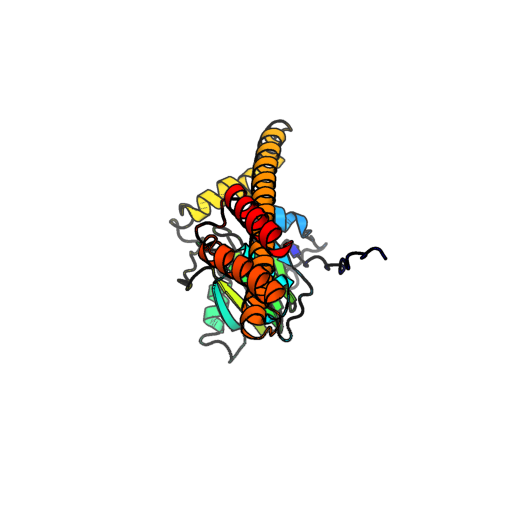C CA . GLY A 1 295 ? -9.571 0.927 42.861 1.00 81.94 295 GLY A CA 1
ATOM 2387 C C . GLY A 1 295 ? -9.829 0.895 44.368 1.00 81.94 295 GLY A C 1
ATOM 2388 O O . GLY A 1 295 ? -10.783 0.259 44.816 1.00 81.94 295 GLY A O 1
ATOM 2389 N N . HIS A 1 296 ? -9.042 1.637 45.155 1.00 83.62 296 HIS A N 1
ATOM 2390 C CA . HIS A 1 296 ? -9.272 1.748 46.595 1.00 83.62 296 HIS A CA 1
ATOM 2391 C C . HIS A 1 296 ? -10.629 2.393 46.899 1.00 83.62 296 HIS A C 1
ATOM 2393 O O . HIS A 1 296 ? -11.388 1.859 47.705 1.00 83.62 296 HIS A O 1
ATOM 2399 N N . ALA A 1 297 ? -10.975 3.486 46.212 1.00 79.31 297 ALA A N 1
ATOM 2400 C CA . ALA A 1 297 ? -12.255 4.165 46.407 1.00 79.31 297 ALA A CA 1
ATOM 2401 C C . ALA A 1 297 ? -13.457 3.272 46.058 1.00 79.31 297 ALA A C 1
ATOM 2403 O O . ALA A 1 297 ? -14.452 3.285 46.772 1.00 79.31 297 ALA A O 1
ATOM 2404 N N . MET A 1 298 ? -13.345 2.462 45.004 1.00 77.75 298 MET A N 1
ATOM 2405 C CA . MET A 1 298 ? -14.391 1.530 44.567 1.00 77.75 298 MET A CA 1
ATOM 2406 C C . MET A 1 298 ? -14.577 0.319 45.493 1.00 77.75 298 MET A C 1
ATOM 2408 O O . MET A 1 298 ? -15.577 -0.387 45.381 1.00 77.75 298 MET A O 1
ATOM 2412 N N . SER A 1 299 ? -13.619 0.061 46.387 1.00 78.25 299 SER A N 1
ATOM 2413 C CA . SER A 1 299 ? -13.650 -1.064 47.331 1.00 78.25 299 SER A CA 1
ATOM 2414 C C . SER A 1 299 ? -14.292 -0.743 48.689 1.00 78.25 299 SER A C 1
ATOM 2416 O O . SER A 1 299 ? -14.529 -1.665 49.473 1.00 78.25 299 SER A O 1
ATOM 2418 N N . LEU A 1 300 ? -14.543 0.542 48.974 1.00 66.81 300 LEU A N 1
ATOM 2419 C CA . LEU A 1 300 ? -15.093 1.059 50.236 1.00 66.81 300 LEU A CA 1
ATOM 2420 C C . LEU A 1 300 ? -16.626 1.001 50.270 1.00 66.81 300 LEU A C 1
ATOM 2422 O O . LEU A 1 300 ? -17.167 0.601 51.332 1.00 66.81 300 LEU A O 1
#

pLDDT: mean 84.77, std 15.93, range [27.98, 98.75]

Radius of gyration: 25.29 Å; chains: 1; bounding box: 62×40×82 Å

Foldseek 3Di:
DDDDPPPPPFDWFWKFFAACCAPVCVPSPDPQAPRADVVGGTDTNVQVVLLVKDKGADFDLVPSVPGPVSVVCCVVVQFPDKDKAKQAVPRDVVNVVVQVVQQFWWFAQAKKKKAWQAAWWWKWWQGLVGTTMITIDGHRMIMIDGGLTTIGIHGHPVRITMIMITDNDDDPPDTGGPPDPVSCVDPRNVCSCVPRSVVVVVVVPDPPVVVVVVVVVVVVVVVVVLLVLLVVLLVVLVVLLVVLVVLLVVLVVDPDPVSVVLSVQSVVLCVVQPRDDPVRSNDSVSSVVSVVSSVVSVVD